Protein AF-A0A5S9MM25-F1 (afdb_monomer_lite)

InterPro domains:
  IPR003329 Acylneuraminate cytidylyltransferase [PF02348] (1-128)
  IPR029044 Nucleotide-diphospho-sugar transferases [G3DSA:3.90.550.10] (1-151)
  IPR029044 Nucleotide-diphospho-sugar transferases [SSF53448] (1-111)

Secondary structure (DSSP, 8-state):
--EETTEEHHHHHHHHHTTSTT--TTTT-EEEEEESSGGGHHHHHHHHHTT-EEEEE-SS-HHHHHHHHHHHH--SEEEEEETT-TT--HHHHHHHHHHHHHHT-SEE--SSSPTTS--EEEEHHHHHHHHTS---S----S----------S------------EEEEEETHHHHHGGG------

Organism: Bacillus safensis (NCBI:txid561879)

Foldseek 3Di:
DDDDVPHDLQVLQVVQQCPAPQQDPVVRQEEEEEEPDPVCVVVQVVCVVVVHHYQYYHPQDPLVSLLVVCVVVVAQKEWEAESVQSQAHSVQANVQVVVCVVLVAQKTDDDPDDPRHGTIMHGSVVSNVVVPDDDDDDRDPPDDDPDDPDDDDRDGDDDDDDDDDYHYYYYHVCVPVVVPDDDDDD

pLDDT: mean 70.1, std 24.92, range [21.33, 96.25]

Sequence (186 aa):
MKPIGGMALIDLIVERVKQSDHYNHKTQNLMIATTVEAEDDLLAHYCLSKGYKVFRGSEADVLQRFAQIVRHFEPQIIVRLTGDNPFIDPVLLSKMLEKHRQEKADYTYTAGTPLGISGEMIDAQILSEIDNFPLRSQSVSMSRSISESILSNFTCNYSHRPKNLHILLIDSRLIQKKIMCLRPVY

Radius of gyration: 17.09 Å; chains: 1; bounding box: 46×40×47 Å

Structure (mmCIF, N/CA/C/O backbone):
data_AF-A0A5S9MM25-F1
#
_entry.id   AF-A0A5S9MM25-F1
#
loop_
_atom_site.group_PDB
_atom_site.id
_atom_site.type_symbol
_atom_site.label_atom_id
_atom_site.label_alt_id
_atom_site.label_comp_id
_atom_site.label_asym_id
_atom_site.label_entity_id
_atom_site.label_seq_id
_atom_site.pdbx_PDB_ins_code
_atom_site.Cartn_x
_atom_site.Cartn_y
_atom_site.Cartn_z
_atom_site.occupancy
_atom_site.B_iso_or_equiv
_atom_site.auth_seq_id
_atom_site.auth_comp_id
_atom_site.auth_asym_id
_atom_site.auth_atom_id
_atom_site.pdbx_PDB_model_num
ATOM 1 N N . MET A 1 1 ? -8.012 -14.404 10.636 1.00 61.28 1 MET A N 1
ATOM 2 C CA . MET A 1 1 ? -7.308 -13.145 10.984 1.00 61.28 1 MET A CA 1
ATOM 3 C C . MET A 1 1 ? -7.249 -12.994 12.499 1.00 61.28 1 MET A C 1
ATOM 5 O O . MET A 1 1 ? -8.286 -13.149 13.131 1.00 61.28 1 MET A O 1
ATOM 9 N N . LYS A 1 2 ? -6.075 -12.727 13.090 1.00 68.81 2 LYS A N 1
ATOM 10 C CA . LYS A 1 2 ? -5.957 -12.471 14.540 1.00 68.81 2 LYS A CA 1
ATOM 11 C C . LYS A 1 2 ? -6.271 -10.993 14.841 1.00 68.81 2 LYS A C 1
ATOM 13 O O . LYS A 1 2 ? -5.713 -10.139 14.150 1.00 68.81 2 LYS A O 1
ATOM 18 N N . PRO A 1 3 ? -7.146 -10.679 15.812 1.00 74.88 3 PRO A N 1
ATOM 19 C CA . PRO A 1 3 ? -7.446 -9.299 16.175 1.00 74.88 3 PRO A CA 1
ATOM 20 C C . PRO A 1 3 ? -6.389 -8.707 17.120 1.00 74.88 3 PRO A C 1
ATOM 22 O O . PRO A 1 3 ? -5.792 -9.424 17.921 1.00 74.88 3 PRO A O 1
ATOM 25 N N . ILE A 1 4 ? -6.216 -7.387 17.070 1.00 75.88 4 ILE A N 1
ATOM 26 C CA . ILE A 1 4 ? -5.486 -6.595 18.067 1.00 75.88 4 ILE A CA 1
ATOM 27 C C . ILE A 1 4 ? -6.498 -5.643 18.704 1.00 75.88 4 ILE A C 1
ATOM 29 O O . ILE A 1 4 ? -7.127 -4.848 18.010 1.00 75.88 4 ILE A O 1
ATOM 33 N N . GLY A 1 5 ? -6.709 -5.761 20.019 1.00 77.88 5 GLY A N 1
ATOM 34 C CA . GLY A 1 5 ? -7.693 -4.935 20.731 1.00 77.88 5 GLY A CA 1
ATOM 35 C C . GLY A 1 5 ? -9.131 -5.088 20.211 1.00 77.88 5 GLY A C 1
ATOM 36 O O . GLY A 1 5 ? -9.892 -4.130 20.236 1.00 77.88 5 GLY A O 1
ATOM 37 N N . GLY A 1 6 ? -9.490 -6.265 19.682 1.00 83.00 6 GLY A N 1
ATOM 38 C CA . GLY A 1 6 ? -10.813 -6.535 19.098 1.00 83.00 6 GLY A CA 1
ATOM 39 C C . GLY A 1 6 ? -10.990 -6.085 17.641 1.00 83.00 6 GLY A C 1
ATOM 40 O O . GLY A 1 6 ? -11.999 -6.429 17.031 1.00 83.00 6 GLY A O 1
ATOM 41 N N . MET A 1 7 ? -10.013 -5.387 17.054 1.00 83.50 7 MET A N 1
ATOM 42 C CA . MET A 1 7 ? -10.028 -4.982 15.644 1.00 83.50 7 MET A CA 1
ATOM 43 C C . MET A 1 7 ? -9.178 -5.908 14.780 1.00 83.50 7 MET A C 1
ATOM 45 O O . MET A 1 7 ? -8.131 -6.397 15.208 1.00 83.50 7 MET A O 1
ATOM 49 N N . ALA A 1 8 ? -9.608 -6.137 13.539 1.00 88.50 8 ALA A N 1
ATOM 50 C CA . ALA A 1 8 ? -8.759 -6.793 12.557 1.00 88.50 8 ALA A CA 1
ATOM 51 C C . ALA A 1 8 ? -7.541 -5.914 12.238 1.00 88.50 8 ALA A C 1
ATOM 53 O O . ALA A 1 8 ? -7.643 -4.693 12.174 1.00 88.50 8 ALA A O 1
ATOM 54 N N . LEU A 1 9 ? -6.389 -6.539 11.982 1.00 87.88 9 LEU A N 1
ATOM 55 C CA . LEU A 1 9 ? -5.157 -5.810 11.670 1.00 87.88 9 LEU A CA 1
ATOM 56 C C . LEU A 1 9 ? -5.314 -4.880 10.457 1.00 87.88 9 LEU A C 1
ATOM 58 O O . LEU A 1 9 ? -4.827 -3.754 10.466 1.00 87.88 9 LEU A O 1
ATOM 62 N N . ILE A 1 10 ? -6.039 -5.348 9.438 1.00 89.50 10 ILE A N 1
ATOM 63 C CA . ILE A 1 10 ? -6.308 -4.565 8.233 1.00 89.50 10 ILE A CA 1
ATOM 64 C C . ILE A 1 10 ? -7.167 -3.333 8.531 1.00 89.50 10 ILE A C 1
ATOM 66 O O . ILE A 1 10 ? -6.900 -2.271 7.979 1.00 89.50 10 ILE A O 1
ATOM 70 N N . ASP A 1 11 ? -8.125 -3.446 9.456 1.00 91.25 11 ASP A N 1
ATOM 71 C CA . ASP A 1 11 ? -8.966 -2.323 9.873 1.00 91.25 11 ASP A CA 1
ATOM 72 C C . ASP A 1 11 ? -8.115 -1.255 10.561 1.00 91.25 11 ASP A C 1
ATOM 74 O O . ASP A 1 11 ? -8.268 -0.076 10.266 1.00 91.25 11 ASP A O 1
ATOM 78 N N . LEU A 1 12 ? -7.160 -1.649 11.413 1.00 89.94 12 LEU A N 1
ATOM 79 C CA . LEU A 1 12 ? -6.244 -0.697 12.052 1.00 89.94 12 LEU A CA 1
ATOM 80 C C . LEU A 1 12 ? -5.453 0.108 11.017 1.00 89.94 12 LEU A C 1
ATOM 82 O O . LEU A 1 12 ? -5.383 1.332 11.120 1.00 89.94 12 LEU A O 1
ATOM 86 N N . ILE A 1 13 ? -4.910 -0.561 9.996 1.00 90.50 13 ILE A N 1
ATOM 87 C CA . ILE A 1 13 ? -4.173 0.107 8.916 1.00 90.50 13 ILE A CA 1
ATOM 88 C C . ILE A 1 13 ? -5.099 1.054 8.155 1.00 90.50 13 ILE A C 1
ATOM 90 O O . ILE A 1 13 ? -4.759 2.218 7.964 1.00 90.50 13 ILE A O 1
ATOM 94 N N . VAL A 1 14 ? -6.281 0.583 7.749 1.00 91.88 14 VAL A N 1
ATOM 95 C CA . VAL A 1 14 ? -7.267 1.389 7.015 1.00 91.88 14 VAL A CA 1
ATOM 96 C C . VAL A 1 14 ? -7.672 2.628 7.819 1.00 91.88 14 VAL A C 1
ATOM 98 O O . VAL A 1 14 ? -7.739 3.724 7.266 1.00 91.88 14 VAL A O 1
ATOM 101 N N . GLU A 1 15 ? -7.913 2.487 9.121 1.00 92.12 15 GLU A N 1
ATOM 102 C CA . GLU A 1 15 ? -8.298 3.603 9.985 1.00 92.12 15 GLU A CA 1
ATOM 103 C C . GLU A 1 15 ? -7.157 4.603 10.196 1.00 92.12 15 GLU A C 1
ATOM 105 O O . GLU A 1 15 ? -7.410 5.804 10.221 1.00 92.12 15 GLU A O 1
ATOM 110 N N . ARG A 1 16 ? -5.895 4.160 10.282 1.00 91.69 16 ARG A N 1
ATOM 111 C CA . ARG A 1 16 ? -4.736 5.073 10.261 1.00 91.69 16 ARG A CA 1
ATOM 112 C C . ARG A 1 16 ? -4.652 5.823 8.938 1.00 91.69 16 ARG A C 1
ATOM 114 O O . ARG A 1 16 ? -4.568 7.042 8.915 1.00 91.69 16 ARG A O 1
ATOM 121 N N . VAL A 1 17 ? -4.755 5.111 7.828 1.00 90.75 17 VAL A N 1
ATOM 122 C CA . VAL A 1 17 ? -4.688 5.680 6.480 1.00 90.75 17 VAL A CA 1
ATOM 123 C C . VAL A 1 17 ? -5.729 6.765 6.249 1.00 90.75 17 VAL A C 1
ATOM 125 O O . VAL A 1 17 ? -5.407 7.810 5.690 1.00 90.75 17 VAL A O 1
ATOM 128 N N . LYS A 1 18 ? -6.969 6.530 6.686 1.00 90.81 18 LYS A N 1
ATOM 129 C CA . LYS A 1 18 ? -8.070 7.491 6.552 1.00 90.81 18 LYS A CA 1
ATOM 130 C C . LYS A 1 18 ? -7.815 8.813 7.277 1.00 90.81 18 LYS A C 1
ATOM 132 O O . LYS A 1 18 ? -8.509 9.781 6.996 1.00 90.81 18 LYS 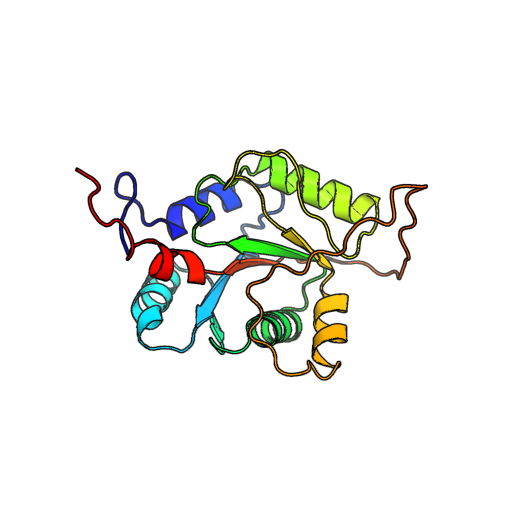A O 1
ATOM 137 N N . GLN A 1 19 ? -6.859 8.852 8.205 1.00 91.38 19 GLN A N 1
ATOM 138 C CA . GLN A 1 19 ? -6.451 10.066 8.915 1.00 91.38 19 GLN A CA 1
ATOM 139 C C . GLN A 1 19 ? -5.397 10.877 8.149 1.00 91.38 19 GLN A C 1
ATOM 141 O O . GLN A 1 19 ? -5.063 11.974 8.579 1.00 91.38 19 GLN A O 1
ATOM 146 N N . SER A 1 20 ? -4.847 10.358 7.046 1.00 87.56 20 SER A N 1
ATOM 147 C CA . SER A 1 20 ? -3.941 11.124 6.188 1.00 87.56 20 SER A CA 1
ATOM 148 C C . SER A 1 20 ? -4.722 12.141 5.359 1.00 87.56 20 SER A C 1
ATOM 150 O O . SER A 1 20 ? -5.742 11.805 4.758 1.00 87.56 20 SER A O 1
ATOM 152 N N . ASP A 1 21 ? -4.173 13.348 5.218 1.00 84.69 21 ASP A N 1
ATOM 153 C CA . ASP A 1 21 ? -4.731 14.423 4.381 1.00 84.69 21 ASP A CA 1
ATOM 154 C C . ASP A 1 21 ? -4.852 14.049 2.892 1.00 84.69 21 ASP A C 1
ATOM 156 O O . ASP A 1 21 ? -5.542 14.710 2.114 1.00 84.69 21 ASP A O 1
ATOM 160 N N . HIS A 1 22 ? -4.174 12.980 2.470 1.00 85.69 22 HIS A N 1
ATOM 161 C CA . HIS A 1 22 ? -4.198 12.487 1.096 1.00 85.69 22 HIS A CA 1
ATOM 162 C C . HIS A 1 22 ? -5.222 11.371 0.864 1.00 85.69 22 HIS A C 1
ATOM 164 O O . HIS A 1 22 ? -5.403 10.935 -0.281 1.00 85.69 22 HIS A O 1
ATOM 170 N N . TYR A 1 23 ? -5.914 10.919 1.914 1.00 86.19 23 TYR A N 1
ATOM 171 C CA . TYR A 1 23 ? -7.053 10.029 1.764 1.00 86.19 23 TYR A CA 1
ATOM 172 C C . TYR A 1 23 ? -8.280 10.813 1.288 1.00 86.19 23 TYR A C 1
ATOM 174 O O . TYR A 1 23 ? -8.746 11.765 1.910 1.00 86.19 23 TYR A O 1
ATOM 182 N N . ASN A 1 24 ? -8.842 10.398 0.159 1.00 84.31 24 ASN A N 1
ATOM 183 C CA . ASN A 1 24 ? -10.030 10.999 -0.417 1.00 84.31 24 ASN A CA 1
ATOM 184 C C . ASN A 1 24 ? -11.261 10.169 -0.045 1.00 84.31 24 ASN A C 1
ATOM 186 O O . ASN A 1 24 ? -11.516 9.114 -0.623 1.00 84.31 24 ASN A O 1
ATOM 190 N N . HIS A 1 25 ? -12.074 10.686 0.876 1.00 83.38 25 HIS A N 1
ATOM 191 C CA . HIS A 1 25 ? -13.302 10.024 1.325 1.00 83.38 25 HIS A CA 1
ATOM 192 C C . HIS A 1 25 ? -14.357 9.844 0.224 1.00 83.38 25 HIS A C 1
ATOM 194 O O . HIS A 1 25 ? -15.167 8.926 0.314 1.00 83.38 25 HIS A O 1
ATOM 200 N N . LYS A 1 26 ? -14.359 10.694 -0.813 1.00 80.44 26 LYS A N 1
ATOM 201 C CA . LYS A 1 26 ? -15.320 10.605 -1.924 1.00 80.44 26 LYS A CA 1
ATOM 202 C C . LYS A 1 26 ? -14.917 9.535 -2.930 1.00 80.44 26 LYS A C 1
ATOM 204 O O . LYS A 1 26 ? -15.757 8.759 -3.364 1.00 80.44 26 LYS A O 1
ATOM 209 N N . THR A 1 27 ? -13.642 9.505 -3.320 1.00 78.88 27 THR A N 1
ATOM 210 C CA . THR A 1 27 ? -13.155 8.545 -4.325 1.00 78.88 27 THR A CA 1
ATOM 211 C C . THR A 1 27 ? -12.685 7.231 -3.713 1.00 78.88 27 THR A C 1
ATOM 213 O O . THR A 1 27 ? -12.535 6.254 -4.447 1.00 78.88 27 THR A O 1
ATOM 216 N N . GLN A 1 28 ? -12.474 7.189 -2.392 1.00 83.56 28 GLN A N 1
ATOM 217 C CA . GLN A 1 28 ? -11.940 6.053 -1.640 1.00 83.56 28 GLN A CA 1
ATOM 218 C C . GLN A 1 28 ? -10.709 5.476 -2.338 1.00 83.56 28 GLN A C 1
ATOM 220 O O . GLN A 1 28 ? -10.730 4.394 -2.928 1.00 83.56 28 GLN A O 1
ATOM 225 N N . ASN A 1 29 ? -9.636 6.255 -2.327 1.00 85.00 29 ASN A N 1
ATOM 226 C CA . ASN A 1 29 ? -8.394 6.000 -3.050 1.00 85.00 29 ASN A CA 1
ATOM 227 C C . ASN A 1 29 ? -7.451 5.017 -2.317 1.00 85.00 29 ASN A C 1
ATOM 229 O O . ASN A 1 29 ? -6.230 5.124 -2.375 1.00 85.00 29 ASN A O 1
ATOM 233 N N . LEU A 1 30 ? -8.039 4.041 -1.628 1.00 89.62 30 LEU A N 1
ATOM 234 C CA . LEU A 1 30 ? -7.363 2.940 -0.951 1.00 89.62 30 LEU A CA 1
ATOM 235 C C . LEU A 1 30 ? -7.819 1.630 -1.580 1.00 89.62 30 LEU A C 1
ATOM 237 O O . LEU A 1 30 ? -9.008 1.438 -1.841 1.00 89.62 30 LEU A O 1
ATOM 241 N N . MET A 1 31 ? -6.874 0.721 -1.771 1.00 91.12 31 MET A N 1
ATOM 242 C CA . MET A 1 31 ? -7.124 -0.599 -2.314 1.00 91.12 31 MET A CA 1
ATOM 243 C C . MET A 1 31 ? -6.346 -1.654 -1.536 1.00 91.12 31 MET A C 1
ATOM 245 O O . MET A 1 31 ? -5.151 -1.525 -1.277 1.00 91.12 31 MET A O 1
ATOM 249 N N . ILE A 1 32 ? -7.043 -2.721 -1.169 1.00 93.00 32 ILE A N 1
ATOM 250 C CA . ILE A 1 32 ? -6.435 -3.897 -0.561 1.00 93.00 32 ILE A CA 1
ATOM 251 C C . ILE A 1 32 ? -5.989 -4.815 -1.693 1.00 93.00 32 ILE A C 1
ATOM 253 O O . ILE A 1 32 ? -6.824 -5.289 -2.460 1.00 93.00 32 ILE A O 1
ATOM 257 N N . ALA A 1 33 ? -4.688 -5.063 -1.808 1.00 90.56 33 ALA A N 1
ATOM 258 C CA . ALA A 1 33 ? -4.143 -5.989 -2.790 1.00 90.56 33 ALA A CA 1
ATOM 259 C C . ALA A 1 33 ? -3.810 -7.318 -2.102 1.00 90.56 33 ALA A C 1
ATOM 261 O O . ALA A 1 33 ? -2.977 -7.378 -1.197 1.00 90.56 33 ALA A O 1
ATOM 262 N N . THR A 1 34 ? -4.458 -8.394 -2.537 1.00 92.25 34 THR A N 1
ATOM 263 C CA . THR A 1 34 ? -4.279 -9.739 -1.976 1.00 92.25 34 THR A CA 1
ATOM 264 C C . THR A 1 34 ? -4.145 -10.787 -3.083 1.00 92.25 34 THR A C 1
ATOM 266 O O . THR A 1 34 ? -4.115 -10.438 -4.269 1.00 92.25 34 THR A O 1
ATOM 269 N N . THR A 1 35 ? -3.973 -12.061 -2.732 1.00 91.44 35 THR A N 1
ATOM 270 C CA . THR A 1 35 ? -3.774 -13.122 -3.725 1.00 91.44 35 THR A CA 1
ATOM 271 C C . THR A 1 35 ? -5.095 -13.752 -4.170 1.00 91.44 35 THR A C 1
ATOM 273 O O . THR A 1 35 ? -6.130 -13.590 -3.519 1.00 91.44 35 THR A O 1
ATOM 276 N N . VAL A 1 36 ? -5.079 -14.446 -5.307 1.00 93.25 36 VAL A N 1
ATOM 277 C CA . VAL A 1 36 ? -6.189 -15.303 -5.765 1.00 93.25 36 VAL A CA 1
ATOM 278 C C . VAL A 1 36 ? -6.232 -16.660 -5.054 1.00 93.25 36 VAL A C 1
ATOM 280 O O . VAL A 1 36 ? -7.174 -17.414 -5.271 1.00 93.25 36 VAL A O 1
ATOM 283 N N . GLU A 1 37 ? -5.252 -16.962 -4.198 1.00 92.12 37 GLU A N 1
ATOM 284 C CA . GLU A 1 37 ? -5.195 -18.224 -3.464 1.00 92.12 37 GLU A CA 1
ATOM 285 C C . GLU A 1 37 ? -6.353 -18.328 -2.466 1.00 92.12 37 GLU A C 1
ATOM 287 O O . GLU A 1 37 ? -6.768 -17.334 -1.858 1.00 92.12 37 GLU A O 1
ATOM 292 N N . ALA A 1 38 ? -6.848 -19.550 -2.259 1.00 93.94 38 ALA A N 1
ATOM 293 C CA . ALA A 1 38 ? -7.984 -19.816 -1.372 1.00 93.94 38 ALA A CA 1
ATOM 294 C C . ALA A 1 38 ? -7.723 -19.365 0.081 1.00 93.94 38 ALA A C 1
ATOM 296 O O . ALA A 1 38 ? -8.637 -18.962 0.799 1.00 93.94 38 ALA A O 1
ATOM 297 N N . GLU A 1 39 ? -6.459 -19.368 0.510 1.00 89.50 39 GLU A N 1
ATOM 298 C CA . GLU A 1 39 ? -6.014 -18.912 1.835 1.00 89.50 39 GLU A CA 1
ATOM 299 C C . GLU A 1 39 ? -6.311 -17.422 2.091 1.00 89.50 39 GLU A C 1
ATOM 301 O O . GLU A 1 39 ? -6.494 -16.999 3.238 1.00 89.50 39 GLU A O 1
ATOM 306 N N . ASP A 1 40 ? -6.401 -16.622 1.025 1.00 91.00 40 ASP A N 1
ATOM 307 C CA . ASP A 1 40 ? -6.712 -15.194 1.081 1.00 91.00 40 ASP A CA 1
ATOM 308 C C . ASP A 1 40 ? -8.195 -14.888 0.792 1.00 91.00 40 ASP A C 1
ATOM 310 O O . ASP A 1 40 ? -8.614 -13.731 0.903 1.00 91.00 40 ASP A O 1
ATOM 314 N N . ASP A 1 41 ? -9.032 -15.898 0.511 1.00 93.25 41 ASP A N 1
ATOM 315 C CA . ASP A 1 41 ? -10.474 -15.709 0.293 1.00 93.25 41 ASP A CA 1
ATOM 316 C C . ASP A 1 41 ? -11.133 -15.055 1.505 1.00 93.25 41 ASP A C 1
ATOM 318 O O . ASP A 1 41 ? -11.919 -14.118 1.363 1.00 93.25 41 ASP A O 1
ATOM 322 N N . LEU A 1 42 ? -10.808 -15.522 2.714 1.00 93.00 42 LEU A N 1
ATOM 323 C CA . LEU A 1 42 ? -11.391 -14.988 3.944 1.00 93.00 42 LEU A CA 1
ATOM 324 C C . LEU A 1 42 ? -11.087 -13.493 4.102 1.00 93.00 42 LEU A C 1
ATOM 326 O O . LEU A 1 42 ? -11.968 -12.723 4.483 1.00 93.00 42 LEU A O 1
ATOM 330 N N . LEU A 1 43 ? -9.857 -13.078 3.790 1.00 91.31 43 LEU A N 1
ATOM 331 C CA . LEU A 1 43 ? -9.452 -11.677 3.845 1.00 91.31 43 LEU A CA 1
ATOM 332 C C . LEU A 1 43 ? -10.181 -10.853 2.780 1.00 91.31 43 LEU A C 1
ATOM 334 O O . LEU A 1 43 ? -10.683 -9.773 3.087 1.00 91.31 43 LEU A O 1
ATOM 338 N N . ALA A 1 44 ? -10.259 -11.357 1.547 1.00 94.25 44 ALA A N 1
ATOM 339 C CA . ALA A 1 44 ? -10.946 -10.673 0.460 1.00 94.25 44 ALA A CA 1
ATOM 340 C C . ALA A 1 44 ? -12.429 -10.449 0.791 1.00 94.25 44 ALA A C 1
ATOM 342 O O . ALA A 1 44 ? -12.902 -9.314 0.737 1.00 94.25 44 ALA A O 1
ATOM 343 N N . HIS A 1 45 ? -13.141 -11.498 1.213 1.00 96.12 45 HIS A N 1
ATOM 344 C CA . HIS A 1 45 ? -14.548 -11.402 1.607 1.00 96.12 45 HIS A CA 1
ATOM 345 C C . HIS A 1 45 ? -14.743 -10.466 2.799 1.00 96.12 45 HIS A C 1
ATOM 347 O O . HIS A 1 45 ? -15.669 -9.656 2.795 1.00 96.12 45 HIS A O 1
ATOM 353 N N . TYR A 1 46 ? -13.856 -10.529 3.794 1.00 94.62 46 TYR A N 1
ATOM 354 C CA . TYR A 1 46 ? -13.901 -9.626 4.938 1.00 94.62 46 TYR A CA 1
ATOM 355 C C . TYR A 1 46 ? -13.785 -8.160 4.505 1.00 94.62 46 TYR A C 1
ATOM 357 O O . TYR A 1 46 ? -14.658 -7.355 4.826 1.00 94.62 46 TYR A O 1
ATOM 365 N N . CYS A 1 47 ? -12.761 -7.818 3.721 1.00 93.88 47 CYS A N 1
ATOM 366 C CA . CYS A 1 47 ? -12.541 -6.458 3.232 1.00 93.88 47 CYS A CA 1
ATOM 367 C C . CYS A 1 47 ? -13.706 -5.960 2.362 1.00 93.88 47 CYS A C 1
ATOM 369 O O . CYS A 1 47 ? -14.172 -4.835 2.546 1.00 93.88 47 CYS A O 1
ATOM 371 N N . LEU A 1 48 ? -14.232 -6.807 1.472 1.00 95.25 48 LEU A N 1
ATOM 372 C CA . LEU A 1 48 ? -15.405 -6.486 0.655 1.00 95.25 48 LEU A CA 1
ATOM 373 C C . LEU A 1 48 ? -16.653 -6.255 1.519 1.00 95.25 48 LEU A C 1
ATOM 375 O O . LEU A 1 48 ? -17.376 -5.289 1.290 1.00 95.25 48 LEU A O 1
ATOM 379 N N . SER A 1 49 ? -16.875 -7.069 2.558 1.00 96.25 49 SER A N 1
ATOM 380 C CA . SER A 1 49 ? -18.008 -6.894 3.485 1.00 96.25 49 SER A CA 1
ATOM 381 C C . SER A 1 49 ? -17.952 -5.576 4.269 1.00 96.25 49 SER A C 1
ATOM 383 O O . SER A 1 49 ? -18.984 -5.060 4.693 1.00 96.25 49 SER A O 1
ATOM 385 N N . LYS A 1 50 ? -16.751 -5.004 4.431 1.00 93.56 50 LYS A N 1
ATOM 386 C CA . LYS A 1 50 ? -16.508 -3.686 5.039 1.00 93.56 50 LYS A CA 1
ATOM 387 C C . LYS A 1 50 ? -16.611 -2.526 4.041 1.00 93.56 50 LYS A C 1
ATOM 389 O O . LYS A 1 50 ? -16.461 -1.372 4.439 1.00 93.56 50 LYS A O 1
ATOM 394 N N . GLY A 1 51 ? -16.851 -2.814 2.760 1.00 92.06 51 GLY A N 1
ATOM 395 C CA . GLY A 1 51 ? -16.905 -1.818 1.690 1.00 92.06 51 GLY A CA 1
ATOM 396 C C . GLY A 1 51 ? -15.531 -1.343 1.209 1.00 92.06 51 GLY A C 1
ATOM 397 O O . GLY A 1 51 ? -15.435 -0.286 0.588 1.00 92.06 51 GLY A O 1
ATOM 398 N N . TYR A 1 52 ? -14.454 -2.079 1.500 1.00 91.25 52 TYR A N 1
ATOM 399 C CA . TYR A 1 52 ? -13.128 -1.765 0.969 1.00 91.25 52 TYR A CA 1
ATOM 400 C C . TYR A 1 52 ? -12.990 -2.276 -0.466 1.00 91.25 52 TYR A C 1
ATOM 402 O O . TYR A 1 52 ? -13.491 -3.346 -0.813 1.00 91.25 52 TYR A O 1
ATOM 410 N N . LYS A 1 53 ? -12.257 -1.536 -1.304 1.00 90.00 53 LYS A N 1
ATOM 411 C CA . LYS A 1 53 ? -11.872 -2.014 -2.636 1.00 90.00 53 LYS A CA 1
ATOM 412 C C . LYS A 1 53 ? -10.814 -3.102 -2.488 1.00 90.00 53 LYS A C 1
ATOM 414 O O . LYS A 1 53 ? -9.819 -2.894 -1.792 1.00 90.00 53 LYS A O 1
ATOM 419 N N . VAL A 1 54 ? -11.010 -4.230 -3.162 1.00 92.94 54 VAL A N 1
ATOM 420 C CA . VAL A 1 54 ? -10.084 -5.367 -3.134 1.00 92.94 54 VAL A CA 1
ATOM 421 C C . VAL A 1 54 ? -9.655 -5.707 -4.554 1.00 92.94 54 VAL A C 1
ATOM 423 O O . VAL A 1 54 ? -10.494 -5.860 -5.437 1.00 92.94 54 VAL A O 1
ATOM 426 N N . PHE A 1 55 ? -8.351 -5.857 -4.754 1.00 91.94 55 PHE A N 1
ATOM 427 C CA . PHE A 1 55 ? -7.764 -6.430 -5.955 1.00 91.94 55 PHE A CA 1
ATOM 428 C C . PHE A 1 55 ? -7.110 -7.765 -5.605 1.00 91.94 55 PHE A C 1
ATOM 430 O O . PHE A 1 55 ? -6.366 -7.857 -4.625 1.00 91.94 55 PHE A O 1
ATOM 437 N N . ARG A 1 56 ? -7.372 -8.798 -6.408 1.00 91.81 56 ARG A N 1
ATOM 438 C CA . ARG A 1 56 ? -6.782 -10.131 -6.240 1.00 91.81 56 ARG A CA 1
ATOM 439 C C . ARG A 1 56 ? -5.915 -10.462 -7.446 1.00 91.81 56 ARG A C 1
ATOM 441 O O . ARG A 1 56 ? -6.370 -10.315 -8.574 1.00 91.81 56 ARG A O 1
ATOM 448 N N . GLY A 1 57 ? -4.683 -10.906 -7.210 1.00 89.88 57 GLY A N 1
ATOM 449 C CA . GLY A 1 57 ? -3.746 -11.276 -8.277 1.00 89.88 57 GLY A CA 1
ATOM 450 C C . GLY A 1 57 ? -2.818 -12.427 -7.893 1.00 89.88 57 GLY A C 1
ATOM 451 O O . GLY A 1 57 ? -2.960 -13.018 -6.826 1.00 89.88 57 GLY A O 1
ATOM 452 N N . SER A 1 58 ? -1.852 -12.734 -8.757 1.00 84.94 58 SER A N 1
ATOM 453 C CA . SER A 1 58 ? -0.901 -13.839 -8.564 1.00 84.94 58 SER A CA 1
ATOM 454 C C . SER A 1 58 ? -0.121 -13.718 -7.252 1.00 84.94 58 SER A C 1
ATOM 456 O O . SER A 1 58 ? 0.375 -12.638 -6.920 1.00 84.94 58 SER A O 1
ATOM 458 N N . GLU A 1 59 ? 0.033 -14.817 -6.506 1.00 79.94 59 GLU A N 1
ATOM 459 C CA . GLU A 1 59 ? 1.002 -14.870 -5.409 1.00 79.94 59 GLU A CA 1
ATOM 460 C C . GLU A 1 59 ? 2.443 -14.869 -5.954 1.00 79.94 59 GLU A C 1
ATOM 462 O O . GLU A 1 59 ? 3.314 -14.183 -5.424 1.00 79.94 59 GLU A O 1
ATOM 467 N N . ALA A 1 60 ? 2.743 -15.584 -7.029 1.00 78.06 60 ALA A N 1
ATOM 468 C CA . ALA A 1 60 ? 4.119 -15.664 -7.521 1.00 78.06 60 ALA A CA 1
ATOM 469 C C . ALA A 1 60 ? 4.645 -14.317 -8.050 1.00 78.06 60 ALA A C 1
ATOM 471 O O . ALA A 1 60 ? 5.844 -14.053 -7.966 1.00 78.06 60 ALA A O 1
ATOM 472 N N . ASP A 1 61 ? 3.749 -13.454 -8.535 1.00 79.31 61 ASP A N 1
ATOM 473 C CA . ASP A 1 61 ? 4.116 -12.218 -9.217 1.00 79.31 61 ASP A CA 1
ATOM 474 C C . ASP A 1 61 ? 3.500 -10.984 -8.548 1.00 79.31 61 ASP A C 1
ATOM 476 O O . ASP A 1 61 ? 2.392 -10.532 -8.853 1.00 79.31 61 ASP A O 1
ATOM 480 N N . VAL A 1 62 ? 4.240 -10.445 -7.575 1.00 80.62 62 VAL A N 1
ATOM 481 C CA . VAL A 1 62 ? 3.859 -9.206 -6.890 1.00 80.62 62 VAL A CA 1
ATOM 482 C C . VAL A 1 62 ? 3.857 -8.044 -7.878 1.00 80.62 62 VAL A C 1
ATOM 484 O O . VAL A 1 62 ? 2.888 -7.293 -7.905 1.00 80.62 62 VAL A O 1
ATOM 487 N N . LEU A 1 63 ? 4.907 -7.904 -8.692 1.00 80.69 63 LEU A N 1
ATOM 488 C CA . LEU A 1 63 ? 5.052 -6.776 -9.611 1.00 80.69 63 LEU A CA 1
ATOM 489 C C . LEU A 1 63 ? 3.870 -6.713 -10.577 1.00 80.69 63 LEU A C 1
ATOM 491 O O . LEU A 1 63 ? 3.223 -5.672 -10.664 1.00 80.69 63 LEU A O 1
ATOM 495 N N . GLN A 1 64 ? 3.532 -7.835 -11.214 1.00 82.88 64 GLN A N 1
ATOM 496 C CA . GLN A 1 64 ? 2.402 -7.914 -12.132 1.00 82.88 64 GLN A CA 1
ATOM 497 C C . GLN A 1 64 ? 1.090 -7.523 -11.447 1.00 82.88 64 GLN A C 1
ATOM 499 O O . GLN A 1 64 ? 0.276 -6.814 -12.038 1.00 82.88 64 GLN A O 1
ATOM 504 N N . ARG A 1 65 ? 0.874 -7.931 -10.187 1.00 85.56 65 ARG A N 1
ATOM 505 C CA . ARG A 1 65 ? -0.320 -7.534 -9.424 1.00 85.56 65 ARG A CA 1
ATOM 506 C C . ARG A 1 65 ? -0.398 -6.015 -9.260 1.00 85.56 65 ARG A C 1
ATOM 508 O O . ARG A 1 65 ? -1.459 -5.436 -9.475 1.00 85.56 65 ARG A O 1
ATOM 515 N N . PHE A 1 66 ? 0.711 -5.359 -8.927 1.00 82.75 66 PHE A N 1
ATOM 516 C CA . PHE A 1 66 ? 0.768 -3.896 -8.855 1.00 82.75 66 PHE A CA 1
ATOM 517 C C . PHE A 1 66 ? 0.604 -3.248 -10.241 1.00 82.75 66 PHE A C 1
ATOM 519 O O . PHE A 1 66 ? -0.167 -2.302 -10.374 1.00 82.75 66 PHE A O 1
ATOM 526 N N . ALA A 1 67 ? 1.231 -3.786 -11.289 1.00 85.00 67 ALA A N 1
ATOM 527 C CA . ALA A 1 67 ? 1.109 -3.282 -12.657 1.00 85.00 67 ALA A CA 1
ATOM 528 C C . ALA A 1 67 ? -0.325 -3.392 -13.207 1.00 85.00 67 ALA A C 1
ATOM 530 O O . ALA A 1 67 ? -0.797 -2.515 -13.929 1.00 85.00 67 ALA A O 1
ATOM 531 N N . GLN A 1 68 ? -1.064 -4.449 -12.861 1.00 86.44 68 GLN A N 1
ATOM 532 C CA . GLN A 1 68 ? -2.485 -4.577 -13.200 1.00 86.44 68 GLN A CA 1
ATOM 533 C C . GLN A 1 68 ? -3.335 -3.506 -12.509 1.00 86.44 68 GLN A C 1
ATOM 535 O O . GLN A 1 68 ? -4.214 -2.920 -13.139 1.00 86.44 68 GLN A O 1
ATOM 540 N N . ILE A 1 69 ? -3.044 -3.209 -11.241 1.00 85.56 69 ILE A N 1
ATOM 541 C CA . ILE A 1 69 ? -3.708 -2.127 -10.511 1.00 85.56 69 ILE A CA 1
ATOM 542 C C . ILE A 1 69 ? -3.401 -0.776 -11.163 1.00 85.56 69 ILE A C 1
ATOM 544 O O . ILE A 1 69 ? -4.321 0.006 -11.395 1.00 85.56 69 ILE A O 1
ATOM 548 N N . VAL A 1 70 ? -2.138 -0.515 -11.511 1.00 85.56 70 VAL A N 1
ATOM 549 C CA . VAL A 1 70 ? -1.755 0.721 -12.208 1.00 85.56 70 VAL A CA 1
ATOM 550 C C . VAL A 1 70 ? -2.525 0.870 -13.514 1.00 85.56 70 VAL A C 1
ATOM 552 O O . VAL A 1 70 ? -3.116 1.914 -13.753 1.00 85.56 70 VAL A O 1
ATOM 555 N N . ARG A 1 71 ? -2.589 -0.187 -14.328 1.00 84.31 71 ARG A N 1
ATOM 556 C CA . ARG A 1 71 ? -3.313 -0.162 -15.606 1.00 84.31 71 ARG A CA 1
ATOM 557 C C . ARG A 1 71 ? -4.813 0.070 -15.455 1.00 84.31 71 ARG A C 1
ATOM 559 O O . ARG A 1 71 ? -5.412 0.683 -16.325 1.00 84.31 71 ARG A O 1
ATOM 566 N N . HIS A 1 72 ? -5.430 -0.448 -14.396 1.00 82.31 72 HIS A N 1
ATOM 567 C CA . HIS A 1 72 ? -6.878 -0.344 -14.224 1.00 82.31 72 HIS A CA 1
ATOM 568 C C . HIS A 1 72 ? -7.314 0.986 -13.603 1.00 82.31 72 HIS A C 1
ATOM 570 O O . HIS A 1 72 ? -8.397 1.480 -13.903 1.00 82.31 72 HIS A O 1
ATOM 576 N N . PHE A 1 73 ? -6.500 1.546 -12.707 1.00 80.88 73 PHE A N 1
ATOM 577 C CA . PHE A 1 73 ? -6.880 2.718 -11.916 1.00 80.88 73 PHE A CA 1
ATOM 578 C C . PHE A 1 73 ? -6.064 3.975 -12.230 1.00 80.88 73 PHE A C 1
ATOM 580 O O . PHE A 1 73 ? -6.358 5.027 -11.667 1.00 80.88 73 PHE A O 1
ATOM 587 N N . GLU A 1 74 ? -5.046 3.852 -13.083 1.00 83.50 74 GLU A N 1
ATOM 588 C CA . GLU A 1 74 ? -4.183 4.931 -13.576 1.00 83.50 74 GLU A CA 1
ATOM 589 C C . GLU A 1 74 ? -3.711 5.909 -12.474 1.00 83.50 74 GLU A C 1
ATOM 591 O O . GLU A 1 74 ? -3.830 7.130 -12.626 1.00 83.50 74 GLU A O 1
ATOM 596 N N . PRO A 1 75 ? -3.189 5.415 -11.326 1.00 83.94 75 PRO A N 1
ATOM 597 C CA . PRO A 1 75 ? -2.597 6.291 -10.326 1.00 83.94 75 PRO A CA 1
ATOM 598 C C . PRO A 1 75 ? -1.368 6.998 -10.892 1.00 83.94 75 PRO A C 1
ATOM 600 O O . PRO A 1 75 ? -0.701 6.494 -11.789 1.00 83.94 75 PRO A O 1
ATOM 603 N N . GLN A 1 76 ? -1.018 8.134 -10.293 1.00 83.00 76 GLN A N 1
ATOM 604 C CA . GLN A 1 76 ? 0.287 8.769 -10.530 1.00 83.00 76 GLN A CA 1
ATOM 605 C C . GLN A 1 76 ? 1.334 8.259 -9.558 1.00 83.00 76 GLN A C 1
ATOM 607 O O . GLN A 1 76 ? 2.453 7.958 -9.944 1.00 83.00 76 GLN A O 1
ATOM 612 N N . ILE A 1 77 ? 0.946 8.148 -8.290 1.00 85.81 77 ILE A N 1
ATOM 613 C CA . ILE A 1 77 ? 1.823 7.696 -7.221 1.00 85.81 77 ILE A CA 1
ATOM 614 C C . ILE A 1 77 ? 1.126 6.544 -6.515 1.00 85.81 77 ILE A C 1
ATOM 616 O O . ILE A 1 77 ? -0.056 6.630 -6.154 1.00 85.81 77 ILE A O 1
ATOM 620 N N . ILE A 1 78 ? 1.881 5.473 -6.315 1.00 88.69 78 ILE A N 1
ATOM 621 C CA . ILE A 1 78 ? 1.511 4.373 -5.443 1.00 88.69 78 ILE A CA 1
ATOM 622 C C . ILE A 1 78 ? 2.172 4.591 -4.098 1.00 88.69 78 ILE A C 1
ATOM 624 O O . ILE A 1 78 ? 3.390 4.713 -4.002 1.00 88.69 78 ILE A O 1
ATOM 628 N N . VAL A 1 79 ? 1.352 4.575 -3.054 1.00 90.06 79 VAL A N 1
ATOM 629 C CA . VAL A 1 79 ? 1.833 4.442 -1.685 1.00 90.06 79 VAL A CA 1
ATOM 630 C C . VAL A 1 79 ? 1.653 2.981 -1.296 1.00 90.06 79 VAL A C 1
ATOM 632 O O . VAL A 1 79 ? 0.531 2.504 -1.144 1.00 90.06 79 VAL A O 1
ATOM 635 N N . ARG A 1 80 ? 2.742 2.229 -1.181 1.00 89.38 80 ARG A N 1
ATOM 636 C CA . ARG A 1 80 ? 2.714 0.826 -0.773 1.00 89.38 80 ARG A CA 1
ATOM 637 C C . ARG A 1 80 ? 2.857 0.727 0.740 1.00 89.38 80 ARG A C 1
ATOM 639 O O . ARG A 1 80 ? 3.826 1.204 1.324 1.00 89.38 80 ARG A O 1
ATOM 646 N N . LEU A 1 81 ? 1.900 0.050 1.359 1.00 88.38 81 LEU A N 1
ATOM 647 C CA . LEU A 1 81 ? 1.941 -0.387 2.746 1.00 88.38 81 LEU A CA 1
ATOM 648 C C . LEU A 1 81 ? 1.941 -1.907 2.800 1.00 88.38 81 LEU A C 1
ATOM 650 O O . LEU A 1 81 ? 1.362 -2.580 1.946 1.00 88.38 81 LEU A O 1
ATOM 654 N N . THR A 1 82 ? 2.527 -2.461 3.850 1.00 82.81 82 THR A N 1
ATOM 655 C CA . THR A 1 82 ? 2.414 -3.888 4.136 1.00 82.81 82 THR A CA 1
ATOM 656 C C . THR A 1 82 ? 1.335 -4.128 5.185 1.00 82.81 82 THR A C 1
ATOM 658 O O . THR A 1 82 ? 1.152 -3.350 6.120 1.00 82.81 82 THR A O 1
ATOM 661 N N . GLY A 1 83 ? 0.596 -5.226 5.037 1.00 78.88 83 GLY A N 1
ATOM 662 C CA . GLY A 1 83 ? -0.479 -5.592 5.955 1.00 78.88 83 GLY A CA 1
ATOM 663 C C . GLY A 1 83 ? -0.005 -5.936 7.372 1.00 78.88 83 GLY A C 1
ATOM 664 O O . GLY A 1 83 ? -0.824 -5.977 8.283 1.00 78.88 83 GLY A O 1
ATOM 665 N N . ASP A 1 84 ? 1.289 -6.191 7.579 1.00 78.62 84 ASP A N 1
ATOM 666 C CA . ASP A 1 84 ? 1.885 -6.492 8.889 1.00 78.62 84 ASP A CA 1
ATOM 667 C C . ASP A 1 84 ? 2.383 -5.262 9.657 1.00 78.62 84 ASP A C 1
ATOM 669 O O . ASP A 1 84 ? 2.895 -5.417 10.765 1.00 78.62 84 ASP A O 1
ATOM 673 N N . ASN A 1 85 ? 2.201 -4.060 9.105 1.00 82.19 85 ASN A N 1
ATOM 674 C CA . ASN A 1 85 ? 2.635 -2.800 9.699 1.00 82.19 85 ASN A CA 1
ATOM 675 C C . ASN A 1 85 ? 1.412 -1.995 10.188 1.00 82.19 85 ASN A C 1
ATOM 677 O O . ASN A 1 85 ? 0.973 -1.080 9.499 1.00 82.19 85 ASN A O 1
ATOM 681 N N . PRO A 1 86 ? 0.809 -2.319 11.350 1.00 78.88 86 PRO A N 1
ATOM 682 C CA . PRO A 1 86 ? -0.446 -1.700 11.795 1.00 78.88 86 PRO A CA 1
ATOM 683 C C . PRO A 1 86 ? -0.314 -0.277 12.336 1.00 78.88 86 PRO A C 1
ATOM 685 O O . PRO A 1 86 ? -1.323 0.400 12.524 1.00 78.88 86 PRO A O 1
ATOM 688 N N . PHE A 1 87 ? 0.907 0.171 12.622 1.00 86.12 87 PHE A N 1
ATOM 689 C CA . PHE A 1 87 ? 1.174 1.432 13.314 1.00 86.12 87 PHE A CA 1
ATOM 690 C C . PHE A 1 87 ? 1.577 2.548 12.358 1.00 86.12 87 PHE A C 1
ATOM 692 O O . PHE A 1 87 ? 2.345 3.431 12.733 1.00 86.12 87 PHE A O 1
ATOM 699 N N . ILE A 1 88 ? 1.048 2.504 11.135 1.00 87.94 88 ILE A N 1
ATOM 700 C CA . ILE A 1 88 ? 1.253 3.536 10.123 1.00 87.94 88 ILE A CA 1
ATOM 701 C C . ILE A 1 88 ? 0.995 4.914 10.722 1.00 87.94 88 ILE A C 1
ATOM 703 O O . ILE A 1 88 ? -0.077 5.166 11.278 1.00 87.94 88 ILE A O 1
ATOM 707 N N . ASP A 1 89 ? 1.982 5.792 10.578 1.00 90.81 89 ASP A N 1
ATOM 708 C CA . ASP A 1 89 ? 1.891 7.187 10.972 1.00 90.81 89 ASP A CA 1
ATOM 709 C C . ASP A 1 89 ? 1.373 8.014 9.777 1.00 90.81 89 ASP A C 1
ATOM 711 O O . ASP A 1 89 ? 2.087 8.181 8.780 1.00 90.81 89 ASP A O 1
ATOM 715 N N . PRO A 1 90 ? 0.141 8.553 9.846 1.00 88.56 90 PRO A N 1
ATOM 716 C CA . PRO A 1 90 ? -0.446 9.319 8.748 1.00 88.56 90 PRO A CA 1
ATOM 717 C C . PRO A 1 90 ? 0.322 10.612 8.452 1.00 88.56 90 PRO A C 1
ATOM 719 O O . PRO A 1 90 ? 0.403 11.023 7.295 1.00 88.56 90 PRO A O 1
ATOM 722 N N . VAL A 1 91 ? 0.923 11.230 9.477 1.00 90.31 91 VAL A N 1
ATOM 723 C CA . VAL A 1 91 ? 1.715 12.460 9.339 1.00 90.31 91 VAL A CA 1
ATOM 724 C C . VAL A 1 91 ? 3.021 12.159 8.614 1.00 90.31 91 VAL A C 1
ATOM 726 O O . VAL A 1 91 ? 3.449 12.933 7.755 1.00 90.31 91 VAL A O 1
ATOM 729 N N . LEU A 1 92 ? 3.653 11.025 8.929 1.00 89.25 92 LEU A N 1
ATOM 730 C CA . LEU A 1 92 ? 4.841 10.572 8.213 1.00 89.25 92 LEU A CA 1
ATOM 731 C C . LEU A 1 92 ? 4.527 10.294 6.740 1.00 89.25 92 LEU A C 1
ATOM 733 O O . LEU A 1 92 ? 5.266 10.763 5.876 1.00 89.25 92 LEU A O 1
ATOM 737 N N . LEU A 1 93 ? 3.425 9.595 6.441 1.00 86.44 93 LEU A N 1
ATOM 738 C CA . LEU A 1 93 ? 3.014 9.330 5.058 1.00 86.44 93 LEU A CA 1
ATOM 739 C C . LEU A 1 93 ? 2.792 10.619 4.260 1.00 86.44 93 LEU A C 1
ATOM 741 O O . LEU A 1 93 ? 3.273 10.711 3.130 1.00 86.44 93 LEU A O 1
ATOM 745 N N . SER A 1 94 ? 2.125 11.621 4.843 1.00 85.44 94 SER A N 1
ATOM 746 C CA . SER A 1 94 ? 1.930 12.917 4.183 1.00 85.44 94 SER A CA 1
ATOM 747 C C . SER A 1 94 ? 3.267 13.593 3.866 1.00 85.44 94 SER A C 1
ATOM 749 O O . SER A 1 94 ? 3.520 13.952 2.717 1.00 85.44 94 SER A O 1
ATOM 751 N N . LYS A 1 95 ? 4.189 13.660 4.837 1.00 88.00 95 LYS A N 1
ATOM 752 C CA . LYS A 1 95 ? 5.532 14.236 4.628 1.00 88.00 95 LYS A CA 1
ATOM 753 C C . LYS A 1 95 ? 6.338 13.493 3.563 1.00 88.00 95 LYS A C 1
ATOM 755 O O . LYS A 1 95 ? 7.030 14.116 2.760 1.00 88.00 95 LYS A O 1
ATOM 760 N N . MET A 1 96 ? 6.268 12.162 3.553 1.00 86.88 96 MET A N 1
ATOM 761 C CA . MET A 1 96 ? 6.935 11.340 2.541 1.00 86.88 96 MET A CA 1
ATOM 762 C C . MET A 1 96 ? 6.400 11.640 1.141 1.00 86.88 96 MET A C 1
ATOM 764 O O . MET A 1 96 ? 7.187 11.786 0.209 1.00 86.88 96 MET A O 1
ATOM 768 N N . LEU A 1 97 ? 5.081 11.761 0.995 1.00 85.50 97 LEU A N 1
ATOM 769 C CA . LEU A 1 97 ? 4.435 12.022 -0.286 1.00 85.50 97 LEU A CA 1
ATOM 770 C C . LEU A 1 97 ? 4.710 13.441 -0.797 1.00 85.50 97 LEU A C 1
ATOM 772 O O . LEU A 1 97 ? 4.952 13.637 -1.989 1.00 85.50 97 LEU A O 1
ATOM 776 N N . GLU A 1 98 ? 4.702 14.434 0.092 1.00 86.75 98 GLU A N 1
ATOM 777 C CA . GLU A 1 98 ? 5.110 15.804 -0.227 1.00 86.75 98 GLU A CA 1
ATOM 778 C C . GLU A 1 98 ? 6.550 15.847 -0.727 1.00 86.75 98 GLU A C 1
ATOM 780 O O . GLU A 1 98 ? 6.805 16.401 -1.795 1.00 86.75 98 GLU A O 1
ATOM 785 N N . LYS A 1 99 ? 7.474 15.203 -0.007 1.00 85.56 99 LYS A N 1
ATOM 786 C CA . LYS A 1 99 ? 8.879 15.137 -0.408 1.00 85.56 99 LYS A CA 1
ATOM 787 C C . LYS A 1 99 ? 9.059 14.411 -1.740 1.00 85.56 99 LYS A C 1
ATOM 789 O O . LYS A 1 99 ? 9.737 14.927 -2.619 1.00 85.56 99 LYS A O 1
ATOM 794 N N . HIS A 1 100 ? 8.405 13.266 -1.924 1.00 86.12 100 HIS A N 1
ATOM 795 C CA . HIS A 1 100 ? 8.418 12.516 -3.182 1.00 86.12 100 HIS A CA 1
ATOM 796 C C . HIS A 1 100 ? 7.997 13.397 -4.369 1.00 86.12 100 HIS A C 1
ATOM 798 O O . HIS A 1 100 ? 8.669 13.425 -5.396 1.00 86.12 100 HIS A O 1
ATOM 804 N N . ARG A 1 101 ? 6.938 14.201 -4.203 1.00 84.25 101 ARG A N 1
ATOM 805 C CA . ARG A 1 101 ? 6.459 15.151 -5.220 1.00 84.25 101 ARG A CA 1
ATOM 806 C C . ARG A 1 101 ? 7.389 16.338 -5.447 1.00 84.25 101 ARG A C 1
ATOM 808 O O . ARG A 1 101 ? 7.551 16.756 -6.589 1.00 84.25 101 ARG A O 1
ATOM 815 N N . GLN A 1 102 ? 7.940 16.909 -4.377 1.00 87.62 102 GLN A N 1
ATOM 816 C CA . GLN A 1 102 ? 8.850 18.056 -4.446 1.00 87.62 102 GLN A CA 1
ATOM 817 C C . GLN A 1 102 ? 10.128 17.691 -5.194 1.00 87.62 102 GLN A C 1
ATOM 819 O O . GLN A 1 102 ? 10.534 18.412 -6.102 1.00 87.62 102 GLN A O 1
ATOM 824 N N . GLU A 1 103 ? 10.704 16.541 -4.853 1.00 84.19 103 GLU A N 1
ATOM 825 C CA . GLU A 1 103 ? 11.886 16.014 -5.525 1.00 84.19 103 GLU A CA 1
ATOM 826 C C . GLU A 1 103 ? 11.544 15.459 -6.912 1.00 84.19 103 GLU A C 1
ATOM 828 O O . GLU A 1 103 ? 12.420 15.404 -7.761 1.00 84.19 103 GLU A O 1
ATOM 833 N N . LYS A 1 104 ? 10.276 15.096 -7.163 1.00 84.25 104 LYS A N 1
ATOM 834 C CA . LYS A 1 104 ? 9.819 14.300 -8.319 1.00 84.25 104 LYS A CA 1
ATOM 835 C C . LYS A 1 104 ? 10.560 12.967 -8.402 1.00 84.25 104 LYS A C 1
ATOM 837 O O . LYS A 1 104 ? 11.061 12.589 -9.453 1.00 84.25 104 LYS A O 1
ATOM 842 N N . ALA A 1 105 ? 10.682 12.317 -7.250 1.00 79.75 105 ALA A N 1
ATOM 843 C CA . ALA A 1 105 ? 11.412 11.075 -7.112 1.00 79.75 105 ALA A CA 1
ATOM 844 C C . ALA A 1 105 ? 10.645 9.912 -7.742 1.00 79.75 105 ALA A C 1
ATOM 846 O O . ALA A 1 105 ? 9.435 9.807 -7.610 1.00 79.75 105 ALA A O 1
ATOM 847 N N . ASP A 1 106 ? 11.393 8.987 -8.317 1.00 82.00 106 ASP A N 1
ATOM 848 C CA . ASP A 1 106 ? 10.904 7.710 -8.829 1.00 82.00 106 ASP A CA 1
ATOM 849 C C . ASP A 1 106 ? 10.453 6.759 -7.706 1.00 82.00 106 ASP A C 1
ATOM 851 O O . ASP A 1 106 ? 9.455 6.039 -7.792 1.00 82.00 106 ASP A O 1
ATOM 855 N N . TYR A 1 107 ? 11.202 6.781 -6.605 1.00 84.88 107 TYR A N 1
ATOM 856 C CA . TYR A 1 107 ? 11.005 5.927 -5.445 1.00 84.88 107 TYR A CA 1
ATOM 857 C C . TYR A 1 107 ? 11.354 6.684 -4.164 1.00 84.88 107 TYR A C 1
ATOM 859 O O . TYR A 1 107 ? 12.318 7.450 -4.114 1.00 84.88 107 TYR A O 1
ATOM 867 N N . THR A 1 108 ? 10.585 6.495 -3.095 1.00 84.00 108 THR A N 1
ATOM 868 C CA . THR A 1 108 ? 10.876 7.103 -1.789 1.00 84.00 108 THR A CA 1
ATOM 869 C C . THR A 1 108 ? 10.557 6.138 -0.661 1.00 84.00 108 THR A C 1
ATOM 871 O O . THR A 1 108 ? 9.477 5.562 -0.602 1.00 84.00 108 THR A O 1
ATOM 874 N N . TYR A 1 109 ? 11.490 6.011 0.276 1.00 86.12 109 TYR A N 1
ATOM 875 C CA . TYR A 1 109 ? 11.361 5.198 1.481 1.00 86.12 109 TYR A CA 1
ATOM 876 C C . TYR A 1 109 ? 11.940 5.963 2.676 1.00 86.12 109 TYR A C 1
ATOM 878 O O . TYR A 1 109 ? 12.619 6.980 2.506 1.00 86.12 109 TYR A O 1
ATOM 886 N N . THR A 1 110 ? 11.682 5.486 3.892 1.00 80.69 110 THR A N 1
ATOM 887 C CA . THR A 1 110 ? 12.295 6.036 5.108 1.00 80.69 110 THR A CA 1
ATOM 888 C C . THR A 1 110 ? 13.390 5.121 5.634 1.00 80.69 110 THR A C 1
ATOM 890 O O . THR A 1 110 ? 13.247 3.901 5.660 1.00 80.69 110 THR A O 1
ATOM 893 N N . ALA A 1 111 ? 14.476 5.725 6.111 1.00 81.25 111 ALA A N 1
ATOM 894 C CA . ALA A 1 111 ? 15.524 5.054 6.870 1.00 81.25 111 ALA A CA 1
ATOM 895 C C . ALA A 1 111 ? 15.567 5.622 8.296 1.00 81.25 111 ALA A C 1
ATOM 897 O O . ALA A 1 111 ? 15.277 6.799 8.504 1.00 81.25 111 ALA A O 1
ATOM 898 N N . GLY A 1 112 ? 15.916 4.791 9.283 1.00 80.38 112 GLY A N 1
ATOM 899 C CA . GLY A 1 112 ? 16.051 5.221 10.683 1.00 80.38 112 GLY A CA 1
ATOM 900 C C . GLY A 1 112 ? 14.733 5.475 11.427 1.00 80.38 112 GLY A C 1
ATOM 901 O O . GLY A 1 112 ? 14.754 5.973 12.548 1.00 80.38 112 GLY A O 1
ATOM 902 N N . THR A 1 113 ? 13.587 5.131 10.835 1.00 81.06 113 THR A N 1
ATOM 903 C CA . THR A 1 113 ? 12.277 5.160 11.501 1.00 81.06 113 THR A CA 1
ATOM 904 C C . THR A 1 113 ? 11.992 3.834 12.214 1.00 81.06 113 THR A C 1
ATOM 906 O O . THR A 1 113 ? 12.456 2.792 11.741 1.00 81.06 113 THR A O 1
ATOM 909 N N . PRO A 1 114 ? 11.196 3.822 13.302 1.00 84.81 114 PRO A N 1
ATOM 910 C CA . PRO A 1 114 ? 10.668 2.586 13.874 1.00 84.81 114 PRO A CA 1
ATOM 911 C C . PRO A 1 114 ? 10.038 1.672 12.816 1.00 84.81 114 PRO A C 1
ATOM 913 O O . PRO A 1 114 ? 9.411 2.134 11.862 1.00 84.81 114 PRO A O 1
ATOM 916 N N . LEU A 1 115 ? 10.193 0.360 12.980 1.00 80.50 115 LEU A N 1
ATOM 917 C CA . LEU A 1 115 ? 9.558 -0.599 12.080 1.00 80.50 115 LEU A CA 1
ATOM 918 C C . LEU A 1 115 ? 8.035 -0.520 12.223 1.00 80.50 115 LEU A C 1
ATOM 920 O O . LEU A 1 115 ? 7.509 -0.433 13.331 1.00 80.50 115 LEU A O 1
ATOM 924 N N . GLY A 1 116 ? 7.330 -0.586 11.096 1.00 79.75 116 GLY A N 1
ATOM 925 C CA . GLY A 1 116 ? 5.872 -0.667 11.087 1.00 79.75 116 GLY A CA 1
ATOM 926 C C . GLY A 1 116 ? 5.116 0.659 11.029 1.00 79.75 116 GLY A C 1
ATOM 927 O O . GLY A 1 116 ? 3.887 0.616 11.062 1.00 79.75 116 GLY A O 1
ATOM 928 N N . ILE A 1 117 ? 5.810 1.802 10.930 1.00 85.50 117 ILE A N 1
ATOM 929 C CA . ILE A 1 117 ? 5.167 3.131 10.905 1.00 85.50 117 ILE A CA 1
ATOM 930 C C . ILE A 1 117 ? 5.150 3.810 9.530 1.00 85.50 117 ILE A C 1
ATOM 932 O O . ILE A 1 117 ? 4.448 4.803 9.354 1.00 85.50 117 ILE A O 1
ATOM 936 N N . SER A 1 118 ? 5.929 3.316 8.567 1.00 84.25 118 SER A N 1
ATOM 937 C CA . SER A 1 118 ? 6.115 3.946 7.256 1.00 84.25 118 SER A CA 1
ATOM 938 C C . SER A 1 118 ? 5.633 3.071 6.097 1.00 84.25 118 SER A C 1
ATOM 940 O O . SER A 1 118 ? 5.225 1.920 6.279 1.00 84.25 118 SER A O 1
ATOM 942 N N . GLY A 1 119 ? 5.671 3.651 4.898 1.00 86.00 119 GLY A N 1
ATOM 943 C CA . GLY A 1 119 ? 5.397 2.989 3.627 1.00 86.00 119 GLY A CA 1
ATOM 944 C C . GLY A 1 119 ? 6.463 3.309 2.587 1.00 86.00 119 GLY A C 1
ATOM 945 O O . GLY A 1 119 ? 7.474 3.943 2.883 1.00 86.00 119 GLY A O 1
ATOM 946 N N . GLU A 1 120 ? 6.210 2.894 1.355 1.00 87.38 120 GLU A N 1
ATOM 947 C CA . GLU A 1 120 ? 7.061 3.167 0.196 1.00 87.38 120 GLU A CA 1
ATOM 948 C C . GLU A 1 120 ? 6.251 3.965 -0.831 1.00 87.38 120 GLU A C 1
ATOM 950 O O . GLU A 1 120 ? 5.076 3.676 -1.048 1.00 87.38 120 GLU A O 1
ATOM 955 N N . MET A 1 121 ? 6.855 4.975 -1.454 1.00 86.38 121 MET A N 1
ATOM 956 C CA . MET A 1 121 ? 6.242 5.755 -2.535 1.00 86.38 121 MET A CA 1
ATOM 957 C C . MET A 1 121 ? 6.896 5.360 -3.850 1.00 86.38 121 MET A C 1
ATOM 959 O O . MET A 1 121 ? 8.122 5.284 -3.921 1.00 86.38 121 MET A O 1
ATOM 963 N N . ILE A 1 122 ? 6.090 5.127 -4.877 1.00 86.44 122 ILE A N 1
ATOM 964 C CA . ILE A 1 122 ? 6.552 4.692 -6.193 1.00 86.44 122 ILE A CA 1
ATOM 965 C C . ILE A 1 122 ? 5.814 5.510 -7.244 1.00 86.44 122 ILE A C 1
ATOM 967 O O . ILE A 1 122 ? 4.581 5.577 -7.201 1.00 86.44 122 ILE A O 1
ATOM 971 N N . ASP A 1 123 ? 6.539 6.092 -8.196 1.00 83.44 123 ASP A N 1
ATOM 972 C CA . ASP A 1 123 ? 5.901 6.647 -9.385 1.00 83.44 12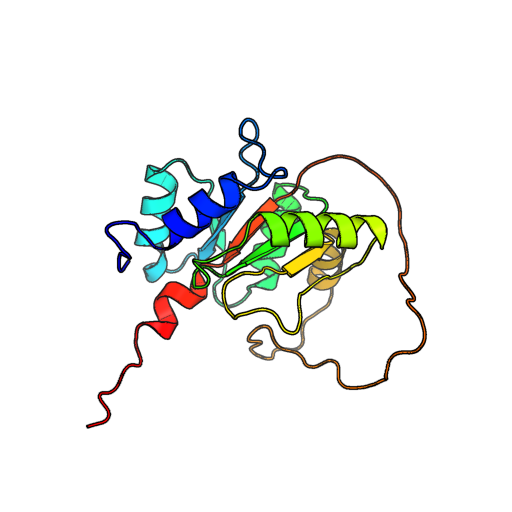3 ASP A CA 1
ATOM 973 C C . ASP A 1 123 ? 5.305 5.505 -10.224 1.00 83.44 123 ASP A C 1
ATOM 975 O O . ASP A 1 123 ? 5.945 4.488 -10.510 1.00 83.44 123 ASP A O 1
ATOM 979 N N . ALA A 1 124 ? 4.031 5.630 -10.578 1.00 83.06 124 ALA A N 1
ATOM 980 C CA . ALA A 1 124 ? 3.294 4.559 -11.233 1.00 83.06 124 ALA A CA 1
ATOM 981 C C . ALA A 1 124 ? 3.801 4.263 -12.655 1.00 83.06 124 ALA A C 1
ATOM 983 O O . ALA A 1 124 ? 3.630 3.136 -13.138 1.00 83.06 124 ALA A O 1
ATOM 984 N N . GLN A 1 125 ? 4.439 5.234 -13.322 1.00 79.88 125 GLN A N 1
ATOM 985 C CA . GLN A 1 125 ? 5.003 5.035 -14.659 1.00 79.88 125 GLN A CA 1
ATOM 986 C C . GLN A 1 125 ? 6.097 3.970 -14.624 1.00 79.88 125 GLN A C 1
ATOM 988 O O . GLN A 1 125 ? 6.099 3.060 -15.450 1.00 79.88 125 GLN A O 1
ATOM 993 N N . ILE A 1 126 ? 6.925 3.984 -13.581 1.00 79.00 126 ILE A N 1
ATOM 994 C CA . ILE A 1 126 ? 8.027 3.036 -13.397 1.00 79.00 126 ILE A CA 1
ATOM 995 C C . ILE A 1 126 ? 7.523 1.605 -13.289 1.00 79.00 126 ILE A C 1
ATOM 997 O O . ILE A 1 126 ? 8.107 0.695 -13.868 1.00 79.00 126 ILE A O 1
ATOM 1001 N N . LEU A 1 127 ? 6.419 1.376 -12.577 1.00 75.38 127 LEU A N 1
ATOM 1002 C CA . LEU A 1 127 ? 5.853 0.029 -12.467 1.00 75.38 127 LEU A CA 1
ATOM 1003 C C . LEU A 1 127 ? 5.360 -0.490 -13.819 1.00 75.38 127 LEU A C 1
ATOM 1005 O O . LEU A 1 127 ? 5.488 -1.680 -14.091 1.00 75.38 127 LEU A O 1
ATOM 1009 N N . SER A 1 128 ? 4.850 0.397 -14.674 1.00 71.88 128 SER A N 1
ATOM 1010 C CA . SER A 1 128 ? 4.448 0.044 -16.039 1.00 71.88 128 SER A CA 1
ATOM 1011 C C . SER A 1 128 ? 5.658 -0.214 -16.938 1.00 71.88 128 SER A C 1
ATOM 1013 O O . SER A 1 128 ? 5.624 -1.107 -17.780 1.00 71.88 128 SER A O 1
ATOM 1015 N N . GLU A 1 129 ? 6.743 0.537 -16.761 1.00 71.75 129 GLU A N 1
ATOM 1016 C CA . GLU A 1 129 ? 7.992 0.335 -17.498 1.00 71.75 129 GLU A CA 1
ATOM 1017 C C . GLU A 1 129 ? 8.669 -0.981 -17.108 1.00 71.75 129 GLU A C 1
ATOM 1019 O O . GLU A 1 129 ? 9.002 -1.775 -17.986 1.00 71.75 129 GLU A O 1
ATOM 1024 N N . ILE A 1 130 ? 8.814 -1.259 -15.807 1.00 70.00 130 ILE A N 1
ATOM 1025 C CA . ILE A 1 130 ? 9.466 -2.474 -15.296 1.00 70.00 130 ILE A CA 1
ATOM 1026 C C . ILE A 1 130 ? 8.670 -3.735 -15.663 1.00 70.00 130 ILE A C 1
ATOM 1028 O O . ILE A 1 130 ? 9.292 -4.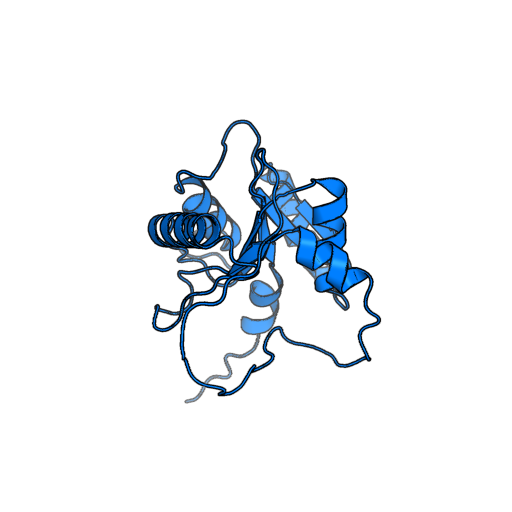751 -15.962 1.00 70.00 130 ILE A O 1
ATOM 1032 N N . ASP A 1 131 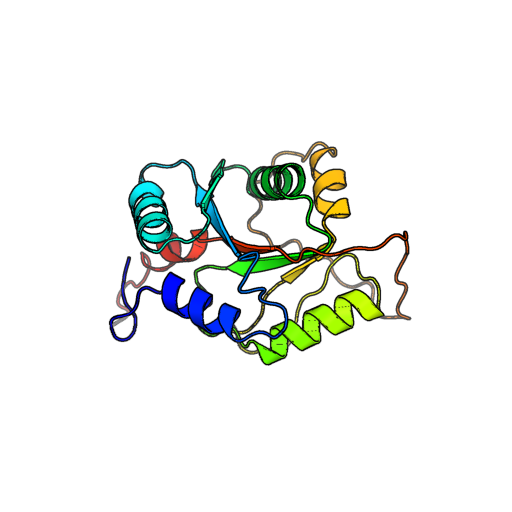? 7.332 -3.685 -15.712 1.00 67.62 131 ASP A N 1
ATOM 1033 C CA . ASP A 1 131 ? 6.494 -4.820 -16.161 1.00 67.62 131 ASP A CA 1
ATOM 1034 C C . ASP A 1 131 ? 6.828 -5.256 -17.604 1.00 67.62 131 ASP A C 1
ATOM 1036 O O . ASP A 1 131 ? 6.665 -6.421 -17.961 1.00 67.62 131 ASP A O 1
ATOM 1040 N N . ASN A 1 132 ? 7.363 -4.349 -18.432 1.00 64.19 132 ASN A N 1
ATOM 1041 C CA . ASN A 1 132 ? 7.796 -4.652 -19.800 1.00 64.19 132 ASN A CA 1
ATOM 1042 C C . ASN A 1 132 ? 9.236 -5.189 -19.891 1.00 64.19 132 ASN A C 1
ATOM 1044 O O . ASN A 1 132 ? 9.653 -5.644 -20.960 1.00 64.19 132 ASN A O 1
ATOM 1048 N N . PHE A 1 133 ? 10.010 -5.161 -18.801 1.00 58.28 133 PHE A N 1
ATOM 1049 C CA . PHE A 1 133 ? 11.348 -5.746 -18.770 1.00 58.28 133 PHE A CA 1
ATOM 1050 C C . PHE A 1 133 ? 11.274 -7.220 -18.347 1.00 58.28 133 PHE A C 1
ATOM 1052 O O . PHE A 1 133 ? 10.770 -7.528 -17.267 1.00 58.28 133 PHE A O 1
ATOM 1059 N N . PRO A 1 134 ? 11.819 -8.163 -19.140 1.00 49.44 134 PRO A N 1
ATOM 1060 C CA . PRO A 1 134 ? 11.807 -9.573 -18.776 1.00 49.44 134 PRO A CA 1
ATOM 1061 C C . PRO A 1 134 ? 12.635 -9.801 -17.506 1.00 49.44 134 PRO A C 1
ATOM 1063 O O . PRO A 1 134 ? 13.870 -9.763 -17.520 1.00 49.44 134 PRO A O 1
ATOM 1066 N N . LEU A 1 135 ? 11.950 -10.058 -16.391 1.00 49.94 135 LEU A N 1
ATOM 1067 C CA . LEU A 1 135 ? 12.591 -10.432 -15.139 1.00 49.94 135 LEU A CA 1
ATOM 1068 C C . LEU A 1 135 ? 13.212 -11.824 -15.296 1.00 49.94 135 LEU A C 1
ATOM 1070 O O . LEU A 1 135 ? 12.516 -12.824 -15.470 1.00 49.94 135 LEU A O 1
ATOM 1074 N N . ARG A 1 136 ? 14.545 -11.912 -15.209 1.00 38.06 136 ARG A N 1
ATOM 1075 C CA . ARG A 1 136 ? 15.217 -13.205 -15.023 1.00 38.06 136 ARG A CA 1
ATOM 1076 C C . ARG A 1 136 ? 14.730 -13.809 -13.708 1.00 38.06 136 ARG A C 1
ATOM 1078 O O . ARG A 1 136 ? 14.858 -13.180 -12.659 1.00 38.06 136 ARG A O 1
ATOM 1085 N N . SER A 1 137 ? 14.195 -15.023 -13.793 1.00 33.25 137 SER A N 1
ATOM 1086 C CA . SER A 1 137 ? 13.630 -15.809 -12.698 1.00 33.25 137 SER A CA 1
ATOM 1087 C C . SER A 1 137 ? 14.562 -15.872 -11.484 1.00 33.25 137 SER A C 1
ATOM 1089 O O . SER A 1 137 ? 15.480 -16.689 -11.427 1.00 33.25 137 SER A O 1
ATOM 1091 N N . GLN A 1 138 ? 14.303 -15.026 -10.494 1.00 32.28 138 GLN A N 1
ATOM 1092 C CA . GLN A 1 138 ? 14.665 -15.268 -9.106 1.00 32.28 138 GLN A CA 1
ATOM 1093 C C . GLN A 1 138 ? 13.473 -14.846 -8.254 1.00 32.28 138 GLN A C 1
ATOM 1095 O O . GLN A 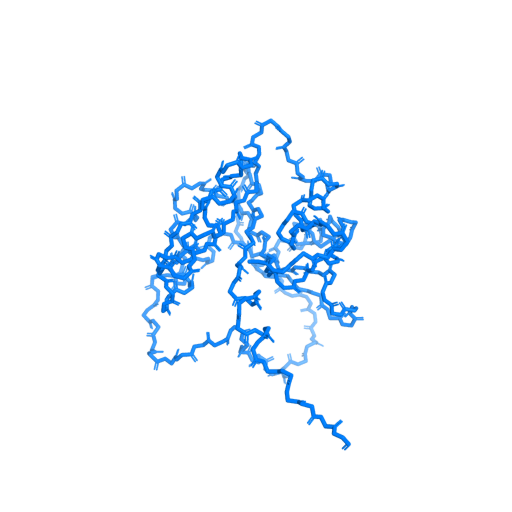1 138 ? 12.882 -13.794 -8.473 1.00 32.28 138 GLN A O 1
ATOM 1100 N N . SER A 1 139 ? 13.101 -15.692 -7.302 1.00 30.41 139 SER A N 1
ATOM 1101 C CA . SER A 1 139 ? 12.138 -15.390 -6.249 1.00 30.41 139 SER A CA 1
ATOM 1102 C C . SER A 1 139 ? 12.633 -14.187 -5.441 1.00 30.41 139 SER A C 1
ATOM 1104 O O . SER A 1 139 ? 13.589 -14.314 -4.677 1.00 30.41 139 SER A O 1
ATOM 1106 N N . VAL A 1 140 ? 12.018 -13.017 -5.622 1.00 34.25 140 VAL A N 1
ATOM 1107 C CA . VAL A 1 140 ? 12.391 -11.793 -4.901 1.00 34.25 140 VAL A CA 1
ATOM 1108 C C . VAL A 1 140 ? 11.384 -11.552 -3.775 1.00 34.25 140 VAL A C 1
ATOM 1110 O O . VAL A 1 140 ? 10.263 -11.108 -4.009 1.00 34.25 140 VAL A O 1
ATOM 1113 N N . SER A 1 141 ? 11.799 -11.793 -2.528 1.00 29.36 141 SER A N 1
ATOM 1114 C CA . SER A 1 141 ? 11.357 -10.932 -1.429 1.00 29.36 141 SER A CA 1
ATOM 1115 C C . SER A 1 141 ? 11.868 -9.531 -1.746 1.00 29.36 141 SER A C 1
ATOM 1117 O O . SER A 1 141 ? 13.044 -9.400 -2.075 1.00 29.36 141 SER A O 1
ATOM 1119 N N . MET A 1 142 ? 11.008 -8.510 -1.711 1.00 28.97 142 MET A N 1
ATOM 1120 C CA . MET A 1 142 ? 11.362 -7.123 -2.045 1.00 28.97 142 MET A CA 1
ATOM 1121 C C . MET A 1 142 ? 12.463 -6.594 -1.112 1.00 28.97 142 MET A C 1
ATOM 1123 O O . MET A 1 142 ? 12.215 -6.014 -0.065 1.00 28.97 142 MET A O 1
ATOM 1127 N N . SER A 1 143 ? 13.698 -6.886 -1.488 1.00 27.55 143 SER A N 1
ATOM 1128 C CA . SER A 1 143 ? 14.940 -6.397 -0.922 1.00 27.55 143 SER A CA 1
ATOM 1129 C C . SER A 1 143 ? 16.012 -6.704 -1.963 1.00 27.55 143 SER A C 1
ATOM 1131 O O . SER A 1 143 ? 16.553 -7.809 -2.018 1.00 27.55 143 SER A O 1
ATOM 1133 N N . ARG A 1 144 ? 16.298 -5.739 -2.836 1.00 23.80 144 ARG A N 1
ATOM 1134 C CA . ARG A 1 144 ? 17.595 -5.680 -3.507 1.00 23.80 144 ARG A CA 1
ATOM 1135 C C . ARG A 1 144 ? 18.341 -4.500 -2.918 1.00 23.80 144 ARG A C 1
ATOM 1137 O O . ARG A 1 144 ? 17.925 -3.357 -3.074 1.00 23.80 144 ARG A O 1
ATOM 1144 N N . SER A 1 145 ? 19.427 -4.808 -2.225 1.00 25.45 145 SER A N 1
ATOM 1145 C CA . SER A 1 145 ? 20.442 -3.839 -1.847 1.00 25.45 145 SER A CA 1
ATOM 1146 C C . SER A 1 145 ? 21.018 -3.229 -3.123 1.00 25.45 145 SER A C 1
ATOM 1148 O O . SER A 1 145 ? 21.652 -3.928 -3.911 1.00 25.45 145 SER A O 1
ATOM 1150 N N . ILE A 1 146 ? 20.800 -1.934 -3.332 1.00 28.23 146 ILE A N 1
ATOM 1151 C CA . ILE A 1 146 ? 21.692 -1.119 -4.156 1.00 28.23 146 ILE A CA 1
ATOM 1152 C C . ILE A 1 146 ? 22.774 -0.653 -3.178 1.00 28.23 146 ILE A C 1
ATOM 1154 O O . ILE A 1 146 ? 22.524 0.241 -2.373 1.00 28.23 146 ILE A O 1
ATOM 1158 N N . SER A 1 147 ? 23.926 -1.330 -3.139 1.00 27.25 147 SER A N 1
ATOM 1159 C CA . SER A 1 147 ? 25.011 -0.932 -2.237 1.00 27.25 147 SER A CA 1
ATOM 1160 C C . SER A 1 147 ? 25.865 0.180 -2.844 1.00 27.25 147 SER A C 1
ATOM 1162 O O . SER A 1 147 ? 26.431 0.018 -3.922 1.00 27.25 147 SER A O 1
ATOM 1164 N N . GLU A 1 148 ? 25.999 1.254 -2.069 1.00 28.86 148 GLU A N 1
ATOM 1165 C CA . GLU A 1 148 ? 27.267 1.932 -1.760 1.00 28.86 148 GLU A CA 1
ATOM 1166 C C . GLU A 1 148 ? 28.110 2.473 -2.923 1.00 28.86 148 GLU A C 1
ATOM 1168 O O . GLU A 1 148 ? 29.331 2.350 -2.947 1.00 28.86 148 GLU A O 1
ATOM 1173 N N . SER A 1 149 ? 27.480 3.247 -3.802 1.00 24.27 149 SER A N 1
ATOM 1174 C CA . SER A 1 149 ? 28.127 4.453 -4.332 1.00 24.27 149 SER A CA 1
ATOM 1175 C C . SER A 1 149 ? 27.466 5.685 -3.708 1.00 24.27 149 SER A C 1
ATOM 1177 O O . SER A 1 149 ? 26.562 6.296 -4.275 1.00 24.27 149 SER A O 1
ATOM 1179 N N . ILE A 1 150 ? 27.878 5.949 -2.467 1.00 29.72 150 ILE A N 1
ATOM 1180 C CA . ILE A 1 150 ? 27.897 7.231 -1.740 1.00 29.72 150 ILE A CA 1
ATOM 1181 C C . ILE A 1 150 ? 27.505 8.417 -2.644 1.00 29.72 150 ILE A C 1
ATOM 1183 O O . ILE A 1 150 ? 28.210 8.769 -3.581 1.00 29.72 150 ILE A O 1
ATOM 1187 N N . LEU A 1 151 ? 26.325 8.999 -2.419 1.00 34.38 151 LEU A N 1
ATOM 1188 C CA . LEU A 1 151 ? 26.210 10.276 -1.699 1.00 34.38 151 LEU A CA 1
ATOM 1189 C C . LEU A 1 151 ? 27.133 11.381 -2.243 1.00 34.38 151 LEU A C 1
ATOM 1191 O O . LEU A 1 151 ? 27.943 11.944 -1.511 1.00 34.38 151 LEU A O 1
ATOM 1195 N N . SER A 1 152 ? 26.957 11.777 -3.499 1.00 25.28 152 SER A N 1
ATOM 1196 C CA . SER A 1 152 ? 27.352 13.127 -3.893 1.00 25.28 152 SER A CA 1
ATOM 1197 C C . SER A 1 152 ? 26.305 13.719 -4.819 1.00 25.28 152 SER A C 1
ATOM 1199 O O . SER A 1 152 ? 26.319 13.491 -6.023 1.00 25.28 152 SER A O 1
ATOM 1201 N N . ASN A 1 153 ? 25.426 14.508 -4.207 1.00 26.59 153 ASN A N 1
ATOM 1202 C CA . ASN A 1 153 ? 24.454 15.395 -4.833 1.00 26.59 153 ASN A CA 1
ATOM 1203 C C . ASN A 1 153 ? 23.241 14.686 -5.445 1.00 26.59 153 ASN A C 1
ATOM 1205 O O . ASN A 1 153 ? 23.326 13.967 -6.438 1.00 26.59 153 ASN A O 1
ATOM 1209 N N . PHE A 1 154 ? 22.092 14.938 -4.808 1.00 29.92 154 PHE A N 1
ATOM 1210 C CA . PHE A 1 154 ? 20.753 14.801 -5.375 1.00 29.92 154 PHE A CA 1
ATOM 1211 C C . PHE A 1 154 ? 20.793 14.931 -6.897 1.00 29.92 154 PHE A C 1
ATOM 1213 O O . PHE A 1 154 ? 21.082 16.004 -7.421 1.00 29.92 154 PHE A O 1
ATOM 1220 N N . THR A 1 155 ? 20.512 13.840 -7.600 1.00 26.14 155 THR A N 1
ATOM 1221 C CA . THR A 1 155 ? 20.271 13.900 -9.038 1.00 26.14 155 THR A CA 1
ATOM 1222 C C . THR A 1 155 ? 18.981 13.153 -9.299 1.00 26.14 155 THR A C 1
ATOM 1224 O O . THR A 1 155 ? 18.960 11.946 -9.520 1.00 26.14 155 THR A O 1
ATOM 1227 N N . CYS A 1 156 ? 17.889 13.897 -9.154 1.00 27.33 156 CYS A N 1
ATOM 1228 C CA . CYS A 1 156 ? 16.575 13.468 -9.586 1.00 27.33 156 CYS A CA 1
ATOM 1229 C C . CYS A 1 156 ? 16.473 13.684 -11.099 1.00 27.33 156 CYS A C 1
ATOM 1231 O O . CYS A 1 156 ? 16.828 14.764 -11.576 1.00 27.33 156 CYS A O 1
ATOM 1233 N N . ASN A 1 157 ? 16.026 12.680 -11.852 1.00 26.62 157 ASN A N 1
ATOM 1234 C CA . ASN A 1 157 ? 15.780 12.804 -13.288 1.00 26.62 157 ASN A CA 1
ATOM 1235 C C . ASN A 1 157 ? 14.271 12.766 -13.561 1.00 26.62 157 ASN A C 1
ATOM 1237 O O . ASN A 1 157 ? 13.522 12.100 -12.862 1.00 26.62 157 ASN A O 1
ATOM 1241 N N . TYR A 1 158 ? 13.836 13.571 -14.534 1.00 36.03 158 TYR A N 1
ATOM 1242 C CA . TYR A 1 158 ? 12.477 14.105 -14.649 1.00 36.03 158 TYR A CA 1
ATOM 1243 C C . TYR A 1 158 ? 11.743 13.603 -15.904 1.00 36.03 158 TYR A C 1
ATOM 1245 O O . TYR A 1 158 ? 12.317 13.592 -16.991 1.00 36.03 158 TYR A O 1
ATOM 1253 N N . SER A 1 159 ? 10.424 13.412 -15.801 1.00 30.53 159 SER A N 1
ATOM 1254 C CA . SER A 1 159 ? 9.459 13.608 -16.897 1.00 30.53 159 SER A CA 1
ATOM 1255 C C . SER A 1 159 ? 8.139 14.161 -16.331 1.00 30.53 159 SER A C 1
ATOM 1257 O O . SER A 1 159 ? 7.825 13.970 -15.161 1.00 30.53 159 SER A O 1
ATOM 1259 N N . HIS A 1 160 ? 7.405 14.966 -17.104 1.00 34.81 160 HIS A N 1
ATOM 1260 C CA . HIS A 1 160 ? 6.351 15.867 -16.613 1.00 34.81 160 HIS A CA 1
ATOM 1261 C C . HIS A 1 160 ? 4.957 15.475 -17.134 1.00 34.81 160 HIS A C 1
ATOM 1263 O O . HIS A 1 160 ? 4.819 15.304 -18.342 1.00 34.81 160 HIS A O 1
ATOM 1269 N N . ARG A 1 161 ? 3.917 15.457 -16.273 1.00 34.62 161 ARG A N 1
ATOM 1270 C CA . ARG A 1 161 ? 2.549 16.019 -16.493 1.00 34.62 161 ARG A CA 1
ATOM 1271 C C . ARG A 1 161 ? 1.588 15.734 -15.306 1.00 34.62 161 ARG A C 1
ATOM 1273 O O . ARG A 1 161 ? 1.807 14.761 -14.597 1.00 34.62 161 ARG A O 1
ATOM 1280 N N . PRO A 1 162 ? 0.525 16.547 -15.074 1.00 37.09 162 PRO A N 1
ATOM 1281 C CA . PRO A 1 162 ? -0.315 16.463 -13.868 1.00 37.09 162 PRO A CA 1
ATOM 1282 C C . PRO A 1 162 ? -1.734 15.877 -14.066 1.00 37.09 162 PRO A C 1
ATOM 1284 O O . PRO A 1 162 ? -2.365 16.133 -15.090 1.00 37.09 162 PRO A O 1
ATOM 1287 N N . LYS A 1 163 ? -2.259 15.223 -13.005 1.00 30.23 163 LYS A N 1
ATOM 1288 C CA . LYS A 1 163 ? -3.572 15.388 -12.304 1.00 30.23 163 LYS A CA 1
ATOM 1289 C C . LYS A 1 163 ? -4.103 14.086 -11.653 1.00 30.23 163 LYS A C 1
ATOM 1291 O O . LYS A 1 163 ? -4.584 13.208 -12.346 1.00 30.23 163 LYS A O 1
ATOM 1296 N N . ASN A 1 164 ? -4.041 14.056 -10.318 1.00 29.33 164 ASN A N 1
ATOM 1297 C CA . ASN A 1 164 ? -4.858 13.350 -9.311 1.00 29.33 164 ASN A CA 1
ATOM 1298 C C . ASN A 1 164 ? -5.308 11.886 -9.528 1.00 29.33 164 ASN A C 1
ATOM 1300 O O . ASN A 1 164 ? -6.380 11.668 -10.077 1.00 29.33 164 ASN A O 1
ATOM 1304 N N . LEU A 1 165 ? -4.638 10.944 -8.844 1.00 31.73 165 LEU A N 1
ATOM 1305 C CA . LEU A 1 165 ? -5.215 9.995 -7.865 1.00 31.73 165 LEU A CA 1
ATOM 1306 C C . LEU A 1 165 ? -4.052 9.270 -7.153 1.00 31.73 165 LEU A C 1
ATOM 1308 O O . LEU A 1 165 ? -3.167 8.727 -7.811 1.00 31.73 165 LEU A O 1
ATOM 1312 N N . HIS A 1 166 ? -4.031 9.288 -5.818 1.00 39.25 166 HIS A N 1
ATOM 1313 C CA . HIS A 1 166 ? -3.076 8.514 -5.009 1.00 39.25 166 HIS A CA 1
ATOM 1314 C C . HIS A 1 166 ? -3.698 7.179 -4.683 1.00 39.25 166 HIS A C 1
ATOM 1316 O O . HIS A 1 166 ? -4.735 7.193 -4.033 1.00 39.25 166 HIS A O 1
ATOM 1322 N N . ILE A 1 167 ? -3.118 6.057 -5.090 1.00 34.72 167 ILE A N 1
ATOM 1323 C CA . ILE A 1 167 ? -3.616 4.762 -4.622 1.00 34.72 167 ILE A CA 1
ATOM 1324 C C . ILE A 1 167 ? -2.695 4.288 -3.526 1.00 34.72 167 ILE A C 1
ATOM 1326 O O . ILE A 1 167 ? -1.503 4.061 -3.728 1.00 34.72 167 ILE A O 1
ATOM 1330 N N . LEU A 1 168 ? -3.282 4.134 -2.352 1.00 38.53 168 LEU A N 1
ATOM 1331 C CA . LEU A 1 168 ? -2.643 3.411 -1.285 1.00 38.53 168 LEU A CA 1
ATOM 1332 C C . LEU A 1 168 ? -2.935 1.921 -1.458 1.00 38.53 168 LEU A C 1
ATOM 1334 O O . LEU A 1 168 ? -4.099 1.516 -1.518 1.00 38.53 168 LEU A O 1
ATOM 1338 N N . LEU A 1 169 ? -1.879 1.121 -1.536 1.00 48.56 169 LEU A N 1
ATOM 1339 C CA . LEU A 1 169 ? -1.948 -0.321 -1.698 1.00 48.56 169 LEU A CA 1
ATOM 1340 C C . LEU A 1 169 ? -1.442 -1.014 -0.454 1.00 48.56 169 LEU A C 1
ATOM 1342 O O . LEU A 1 169 ? -0.269 -0.901 -0.116 1.00 48.56 169 LEU A O 1
ATOM 1346 N N . ILE A 1 170 ? -2.330 -1.752 0.205 1.00 48.91 170 ILE A N 1
ATOM 1347 C CA . ILE A 1 170 ? -1.953 -2.610 1.324 1.00 48.91 170 ILE A CA 1
ATOM 1348 C C . ILE A 1 170 ? -1.710 -4.018 0.777 1.00 48.91 170 ILE A C 1
ATOM 1350 O O . ILE A 1 170 ? -2.65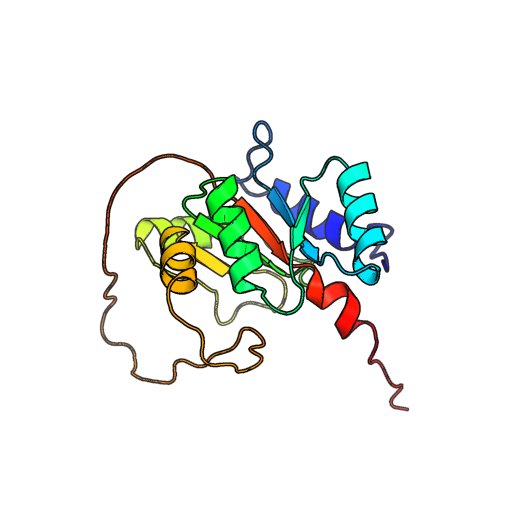0 -4.670 0.324 1.00 48.91 170 ILE A O 1
ATOM 1354 N N . ASP A 1 171 ? -0.459 -4.477 0.818 1.00 52.38 171 ASP A N 1
ATOM 1355 C CA . ASP A 1 171 ? -0.057 -5.843 0.467 1.00 52.38 171 ASP A CA 1
ATOM 1356 C C . ASP A 1 171 ? -0.161 -6.745 1.703 1.00 52.38 171 ASP A C 1
ATOM 1358 O O . ASP A 1 171 ? 0.645 -6.661 2.633 1.00 52.38 171 ASP A O 1
ATOM 1362 N N . SER A 1 172 ? -1.178 -7.605 1.745 1.00 48.25 172 SER A N 1
ATOM 1363 C CA . SER A 1 172 ? -1.537 -8.375 2.944 1.00 48.25 172 SER A CA 1
ATOM 1364 C C . SER A 1 172 ? -0.608 -9.548 3.276 1.00 48.25 172 SER A C 1
ATOM 1366 O O . SER A 1 172 ? -0.795 -10.203 4.305 1.00 48.25 172 SER A O 1
ATOM 1368 N N . ARG A 1 173 ? 0.392 -9.847 2.436 1.00 44.31 173 ARG A N 1
ATOM 1369 C CA . ARG A 1 173 ? 1.099 -11.138 2.483 1.00 44.31 173 ARG A CA 1
ATOM 1370 C C . ARG A 1 173 ? 1.938 -11.395 3.741 1.00 44.31 173 ARG A C 1
ATOM 1372 O O . ARG A 1 173 ? 2.293 -12.538 4.019 1.00 44.31 173 ARG A O 1
ATOM 1379 N N . LEU A 1 174 ? 2.230 -10.374 4.541 1.00 36.34 174 LEU A N 1
ATOM 1380 C CA . LEU A 1 174 ? 2.975 -10.560 5.788 1.00 36.34 174 LEU A CA 1
ATOM 1381 C C . LEU A 1 174 ? 2.090 -10.869 7.009 1.00 36.34 174 LEU A C 1
ATOM 1383 O O . LEU A 1 174 ? 2.608 -11.366 8.009 1.00 36.34 174 LEU A O 1
ATOM 1387 N N . ILE A 1 175 ? 0.767 -10.674 6.923 1.00 33.69 175 ILE A N 1
ATOM 1388 C CA . ILE A 1 175 ? -0.150 -10.995 8.031 1.00 33.69 175 ILE A CA 1
ATOM 1389 C C . ILE A 1 175 ? -0.211 -12.510 8.257 1.00 33.69 175 ILE A C 1
ATOM 1391 O O . ILE A 1 175 ? -0.284 -12.961 9.397 1.00 33.69 175 ILE A O 1
ATOM 1395 N N . GLN A 1 176 ? -0.159 -13.308 7.187 1.00 26.56 176 GLN A N 1
ATOM 1396 C CA . GLN A 1 176 ? -0.372 -14.754 7.282 1.00 26.56 176 GLN A CA 1
ATOM 1397 C C . GLN A 1 176 ? 0.931 -15.546 7.510 1.00 26.56 176 GLN A C 1
ATOM 1399 O O . GLN A 1 176 ? 0.944 -16.469 8.321 1.00 26.56 176 GLN A O 1
ATOM 1404 N N . LYS A 1 177 ? 2.062 -15.155 6.896 1.00 25.64 177 LYS A N 1
ATOM 1405 C CA . LYS A 1 177 ? 3.320 -15.931 6.984 1.00 25.64 177 LYS A CA 1
ATOM 1406 C C . LYS A 1 177 ? 4.171 -15.669 8.241 1.00 25.64 177 LYS A C 1
ATOM 1408 O O . LYS A 1 177 ? 4.888 -16.570 8.665 1.00 25.64 177 LYS A O 1
ATOM 1413 N N . LYS A 1 178 ? 4.071 -14.507 8.909 1.00 24.69 178 LYS A N 1
ATOM 1414 C CA . LYS A 1 178 ? 4.808 -14.254 10.176 1.00 24.69 178 LYS A CA 1
ATOM 1415 C C . LYS A 1 178 ? 4.126 -14.821 11.425 1.00 24.69 178 LYS A C 1
ATOM 1417 O O . LYS A 1 178 ? 4.789 -15.034 12.435 1.00 24.69 178 LYS A O 1
ATOM 1422 N N . ILE A 1 179 ? 2.825 -15.108 11.374 1.00 25.38 179 ILE A N 1
ATOM 1423 C CA . ILE A 1 179 ? 2.069 -15.586 12.543 1.00 25.38 179 ILE A CA 1
ATOM 1424 C C . ILE A 1 179 ? 2.346 -17.078 12.859 1.00 25.38 179 ILE A C 1
ATOM 1426 O O . ILE A 1 179 ? 1.924 -17.565 13.909 1.00 25.38 179 ILE A O 1
ATOM 1430 N N . MET A 1 180 ? 3.115 -17.789 12.019 1.00 21.97 180 MET A N 1
ATOM 1431 C CA . MET A 1 180 ? 3.359 -19.236 12.146 1.00 21.97 180 MET A CA 1
ATOM 1432 C C . MET A 1 180 ? 4.733 -19.651 12.714 1.00 21.97 180 MET A C 1
ATOM 1434 O O . MET A 1 180 ? 4.998 -20.844 12.814 1.00 21.97 180 MET A O 1
ATOM 1438 N N . CYS A 1 181 ? 5.589 -18.720 13.154 1.00 23.44 181 CYS A N 1
ATOM 1439 C CA . CYS A 1 181 ? 6.859 -19.061 13.816 1.00 23.44 181 CYS A CA 1
ATOM 1440 C C . CYS A 1 181 ? 7.068 -18.272 15.115 1.00 23.44 181 CYS A C 1
ATOM 1442 O O . CYS A 1 181 ? 7.893 -17.369 15.187 1.00 23.44 181 CYS A O 1
ATOM 1444 N N . LEU A 1 182 ? 6.357 -18.663 16.172 1.00 24.72 182 LEU A N 1
ATOM 1445 C CA . LEU A 1 182 ? 6.867 -18.531 17.537 1.00 24.72 182 LEU A CA 1
ATOM 1446 C C . LEU A 1 182 ? 7.006 -19.952 18.088 1.00 24.72 182 LEU A C 1
ATOM 1448 O O . LEU A 1 182 ? 6.048 -20.523 18.604 1.00 24.72 182 LEU A O 1
ATOM 1452 N N . ARG A 1 183 ? 8.190 -20.556 17.919 1.00 21.33 183 ARG A N 1
ATOM 1453 C CA . ARG A 1 183 ? 8.575 -21.677 18.784 1.00 21.33 183 ARG A CA 1
ATOM 1454 C C . ARG A 1 183 ? 8.836 -21.101 20.180 1.00 21.33 183 ARG A C 1
ATOM 1456 O O . ARG A 1 183 ? 9.486 -20.058 20.263 1.00 21.33 183 ARG A O 1
ATOM 1463 N N . PRO A 1 184 ? 8.359 -21.746 21.254 1.00 22.81 184 PRO A N 1
ATOM 1464 C CA . PRO A 1 184 ? 8.715 -21.340 22.601 1.00 22.81 184 PRO A CA 1
ATOM 1465 C C . PRO A 1 184 ? 10.209 -21.602 22.793 1.00 22.81 184 PRO A C 1
ATOM 1467 O O . PRO A 1 184 ? 10.678 -22.721 22.584 1.00 22.81 184 PRO A O 1
ATOM 1470 N N . VAL A 1 185 ? 10.954 -20.565 23.156 1.00 29.03 185 VAL A N 1
ATOM 1471 C CA . VAL A 1 185 ? 12.252 -20.741 23.801 1.00 29.03 185 VAL A CA 1
ATOM 1472 C C . VAL A 1 185 ? 11.954 -20.659 25.293 1.00 29.03 185 VAL A C 1
ATOM 1474 O O . VAL A 1 185 ? 11.545 -19.602 25.775 1.00 29.03 185 VAL A O 1
ATOM 1477 N N . TYR A 1 186 ? 12.024 -21.815 25.954 1.00 37.53 186 TYR A N 1
ATOM 1478 C CA . TYR A 1 186 ? 12.164 -21.911 27.406 1.00 37.53 186 TYR A CA 1
ATOM 1479 C C . TYR A 1 186 ? 13.557 -21.440 27.816 1.00 37.53 186 TYR A C 1
ATOM 1481 O O . TYR A 1 186 ? 14.500 -21.684 27.026 1.00 37.53 186 TYR A O 1
#